Protein AF-A0A317GZQ0-F1 (afdb_monomer)

Secondary structure (DSSP, 8-state):
------------------HHHHHHHHHHHHHHHHHHHH-TTS-HHHHHHHTS--HHHHHHHHTTT---HHHHHHHHHHHHHT----TT--SS--HHHHHHHHH---SS---SSSPPPTTPPP---GGGT---STT------SS---TTHHHHH---HHHHHHHHHHHH-GGGTSTT-SS--TTTTTSS-HHHHHHHHHHHH-TTSGGG---S--

Solvent-accessible surface area (backbone atoms only — not comparable to full-atom values): 12209 Å² total; per-residue (Å²): 137,87,82,85,80,82,78,82,81,80,82,78,79,76,78,78,70,65,68,70,63,56,51,56,52,50,50,52,54,50,51,55,51,51,55,52,67,76,42,82,89,60,51,72,66,62,42,56,75,70,67,60,65,52,74,62,56,48,47,26,59,76,36,73,48,60,55,57,68,74,57,29,54,46,39,20,51,57,37,49,74,61,66,69,75,30,94,83,71,53,47,64,47,48,30,75,58,9,48,53,32,29,65,30,76,49,52,78,71,87,42,92,90,67,63,64,61,90,83,40,64,58,34,67,32,43,30,71,26,19,36,40,36,83,85,60,82,80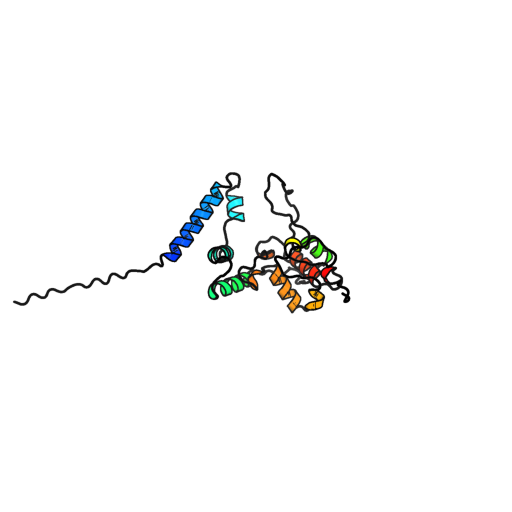,50,29,74,84,43,68,77,42,54,28,40,14,75,76,66,45,72,47,72,67,50,38,50,54,50,38,46,41,52,29,24,23,28,39,80,36,50,57,45,86,59,64,42,32,37,72,70,66,60,38,54,45,56,57,44,10,9,36,36,10,22,42,35,35,79,84,21,57,18,32,66,68,72,95,81,130

Foldseek 3Di:
DDDDDDDDDDPPPPPPPPPVVVVLVVVVVVVLVVVCVVCVPADPVNCCLPPPDDPLRSQCVSCVNPHDPVNLVVLLVVLLVLDDADPVNQLAAALVLLVVLCCDPDDDDDDPVDDDDVRRQQHQVNQADEAFFPPDPSHHPVDYHLQQVQVVPPDDPVLSVVQLSCQCQVSNPRRSDPRDNCNSSVRDDNNSSSNNSNLSNPCPHSSNPDDPDD

Radius of gyration: 24.65 Å; Cα contacts (8 Å, |Δi|>4): 299; chains: 1; bounding box: 53×72×83 Å

Nearest PDB structures (foldseek):
  3oa8-assembly1_B  TM=9.513E-01  e=1.000E-15  Ancylobacter novellus

Sequence (214 aa):
MALNILRAMGAALFLAVPMFAFGDELAAQQAARILRQSMPGVSAETWNARIKQDATQAACSRHRNQPPEKVAAKIVADAADEIRYPSSGVLIGNWKVGERLAKISTGGQVSKLSPEALGAPRGGNCYACHVLAADEVAAGTLGPNLTGYGKLRGTSPEVAKALYQKIYNAQASVPCSLMPRFGHNGWLTPEQIADIVAYLLDAESPVNQVTSDK

Mean predicted aligned error: 8.76 Å

Structure (mmCIF, N/CA/C/O backbone):
data_AF-A0A317GZQ0-F1
#
_entry.id   AF-A0A317GZQ0-F1
#
loop_
_atom_site.group_PDB
_atom_site.id
_atom_site.type_symbol
_atom_site.label_atom_id
_atom_site.label_alt_id
_atom_site.label_comp_id
_atom_site.label_asym_id
_atom_site.label_entity_id
_atom_site.label_seq_id
_atom_site.pdbx_PDB_ins_code
_atom_site.Cartn_x
_atom_site.Cartn_y
_atom_site.Cartn_z
_atom_site.occupancy
_atom_site.B_iso_or_equiv
_atom_site.auth_seq_id
_atom_site.auth_comp_id
_atom_site.auth_asym_id
_atom_site.auth_atom_id
_atom_site.pdbx_PDB_model_num
ATOM 1 N N . MET A 1 1 ? 20.926 -51.645 -66.459 1.00 39.59 1 MET A N 1
ATOM 2 C CA . MET A 1 1 ? 21.779 -51.168 -65.350 1.00 39.59 1 MET A CA 1
ATOM 3 C C . MET A 1 1 ? 21.038 -50.000 -64.705 1.00 39.59 1 MET A C 1
ATOM 5 O O . MET A 1 1 ? 21.041 -48.910 -65.256 1.00 39.59 1 MET A O 1
ATOM 9 N N . ALA A 1 2 ? 20.237 -50.275 -63.672 1.00 37.53 2 ALA A N 1
ATOM 10 C CA . ALA A 1 2 ? 19.350 -49.289 -63.050 1.00 37.53 2 ALA A CA 1
ATOM 11 C C . ALA A 1 2 ? 20.117 -48.526 -61.960 1.00 37.53 2 ALA A C 1
ATOM 13 O O . ALA A 1 2 ? 20.636 -49.137 -61.028 1.00 37.53 2 ALA A O 1
ATOM 14 N N . LEU A 1 3 ? 20.227 -47.207 -62.114 1.00 38.34 3 LEU A N 1
ATOM 15 C CA . LEU A 1 3 ? 20.943 -46.324 -61.200 1.00 38.34 3 LEU A CA 1
ATOM 16 C C . LEU A 1 3 ? 19.948 -45.760 -60.172 1.00 38.34 3 LEU A C 1
ATOM 18 O O . LEU A 1 3 ? 19.136 -44.894 -60.491 1.00 38.34 3 LEU A O 1
ATOM 22 N N . ASN A 1 4 ? 19.994 -46.282 -58.945 1.00 40.12 4 ASN A N 1
ATOM 23 C CA . ASN A 1 4 ? 19.221 -45.782 -57.808 1.00 40.12 4 ASN A CA 1
ATOM 24 C C . ASN A 1 4 ? 19.820 -44.461 -57.308 1.00 40.12 4 ASN A C 1
ATOM 26 O O . ASN A 1 4 ? 20.882 -44.455 -56.687 1.00 40.12 4 ASN A O 1
ATOM 30 N N . ILE A 1 5 ? 19.126 -43.346 -57.541 1.00 46.34 5 ILE A N 1
ATOM 31 C CA . ILE A 1 5 ? 19.448 -42.049 -56.935 1.00 46.34 5 ILE A CA 1
ATOM 32 C C . ILE A 1 5 ? 18.592 -41.899 -55.675 1.00 46.34 5 ILE A C 1
ATOM 34 O O . ILE A 1 5 ? 17.412 -41.554 -55.735 1.00 46.34 5 ILE A O 1
ATOM 38 N N . LEU A 1 6 ? 19.199 -42.178 -54.523 1.00 41.66 6 LEU A N 1
ATOM 39 C CA . LEU A 1 6 ? 18.612 -41.947 -53.209 1.00 41.66 6 LEU A CA 1
ATOM 40 C C . LEU A 1 6 ? 18.637 -40.434 -52.919 1.00 41.66 6 LEU A C 1
ATOM 42 O O . LEU A 1 6 ? 19.681 -39.866 -52.602 1.00 41.66 6 LEU A O 1
ATOM 46 N N . ARG A 1 7 ? 17.493 -39.756 -53.063 1.00 45.44 7 ARG A N 1
ATOM 47 C CA . ARG A 1 7 ? 17.323 -38.360 -52.631 1.00 45.44 7 ARG A CA 1
ATOM 48 C C . ARG A 1 7 ? 17.221 -38.315 -51.105 1.00 45.44 7 ARG A C 1
ATOM 50 O O . ARG A 1 7 ? 16.206 -38.708 -50.540 1.00 45.44 7 ARG A O 1
ATOM 57 N N . ALA A 1 8 ? 18.256 -37.801 -50.447 1.00 47.12 8 ALA A N 1
ATOM 58 C CA . ALA A 1 8 ? 18.194 -37.420 -49.042 1.00 47.12 8 ALA A CA 1
ATOM 59 C C . ALA A 1 8 ? 17.250 -36.213 -48.881 1.00 47.12 8 ALA A C 1
ATOM 61 O O . ALA A 1 8 ? 17.574 -35.098 -49.288 1.00 47.12 8 ALA A O 1
ATOM 62 N N . MET A 1 9 ? 16.065 -36.434 -48.309 1.00 46.28 9 MET A N 1
ATOM 63 C CA . MET A 1 9 ? 15.192 -35.357 -47.838 1.00 46.28 9 MET A CA 1
ATOM 64 C C . MET A 1 9 ? 15.717 -34.866 -46.487 1.00 46.28 9 MET A C 1
ATOM 66 O O . MET A 1 9 ? 15.418 -35.442 -45.445 1.00 46.28 9 MET A O 1
ATOM 70 N N . GLY A 1 10 ? 16.526 -33.807 -46.504 1.00 43.78 10 GLY A N 1
ATOM 71 C CA . GLY A 1 10 ? 16.861 -33.057 -45.298 1.00 43.78 10 GLY A CA 1
ATOM 72 C C . GLY A 1 10 ? 15.639 -32.269 -44.832 1.00 43.78 10 GLY A C 1
ATOM 73 O O . GLY A 1 10 ? 15.293 -31.253 -45.432 1.00 43.78 10 GLY A O 1
ATOM 74 N N . ALA A 1 11 ? 14.970 -32.738 -43.780 1.00 49.88 11 ALA A N 1
ATOM 75 C CA . ALA A 1 11 ? 13.941 -31.970 -43.094 1.00 49.88 11 ALA A CA 1
ATOM 76 C C . ALA A 1 11 ? 14.612 -30.817 -42.330 1.00 49.88 11 AL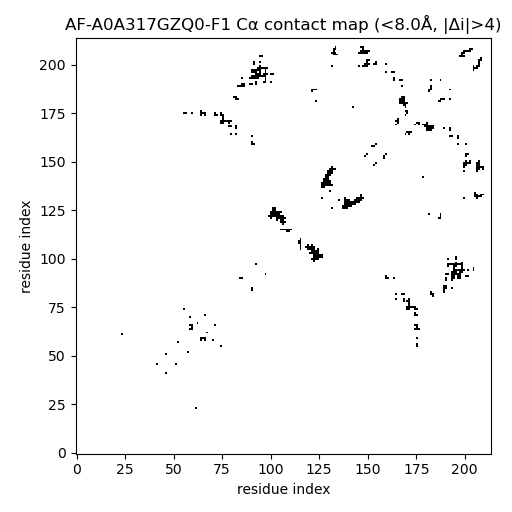A A C 1
ATOM 78 O O . ALA A 1 11 ? 15.150 -31.004 -41.240 1.00 49.88 11 ALA A O 1
ATOM 79 N N . ALA A 1 12 ? 14.612 -29.620 -42.919 1.00 52.38 12 ALA A N 1
ATOM 80 C CA . ALA A 1 12 ? 14.971 -28.398 -42.213 1.00 52.38 12 ALA A CA 1
ATOM 81 C C . ALA A 1 12 ? 13.860 -28.082 -41.201 1.00 52.38 12 ALA A C 1
ATOM 83 O O . ALA A 1 12 ? 12.809 -27.542 -41.548 1.00 52.38 12 ALA A O 1
ATOM 84 N N . LEU A 1 13 ? 14.085 -28.466 -39.945 1.00 47.03 13 LEU A N 1
ATOM 85 C CA . LEU A 1 13 ? 13.250 -28.089 -38.813 1.00 47.03 13 LEU A CA 1
ATOM 86 C C . LEU A 1 13 ? 13.453 -26.587 -38.559 1.00 47.03 13 LEU A C 1
ATOM 88 O O . LEU A 1 13 ? 14.333 -26.183 -37.801 1.00 47.03 13 LEU A O 1
ATOM 92 N N . PHE A 1 14 ? 12.675 -25.743 -39.238 1.00 50.97 14 PHE A N 1
ATOM 93 C CA . PHE A 1 14 ? 12.595 -24.324 -38.912 1.00 50.97 14 PHE A CA 1
ATOM 94 C C . PHE A 1 14 ? 11.953 -24.197 -37.529 1.00 50.97 14 PHE A C 1
ATOM 96 O O . PHE A 1 14 ? 10.732 -24.238 -37.384 1.00 50.97 14 PHE A O 1
ATOM 103 N N . LEU A 1 15 ? 12.790 -24.063 -36.500 1.00 52.41 15 LEU A N 1
ATOM 104 C CA . LEU A 1 15 ? 12.381 -23.544 -35.202 1.00 52.41 15 LEU A CA 1
ATOM 105 C C . LEU A 1 15 ? 11.857 -22.126 -35.442 1.00 52.41 15 LEU A C 1
ATOM 107 O O . LEU A 1 15 ? 12.628 -21.170 -35.512 1.00 52.41 15 LEU A O 1
ATOM 111 N N . ALA A 1 16 ? 10.545 -22.000 -35.628 1.00 53.22 16 ALA A N 1
ATOM 112 C CA . ALA A 1 16 ? 9.854 -20.724 -35.640 1.00 53.22 16 ALA A CA 1
ATOM 113 C C . ALA A 1 16 ? 9.928 -20.146 -34.224 1.00 53.22 16 ALA A C 1
ATOM 115 O O . ALA A 1 16 ? 9.015 -20.301 -33.415 1.00 53.22 16 ALA A O 1
ATOM 116 N N . VAL A 1 17 ? 11.062 -19.531 -33.891 1.00 55.41 17 VAL A N 1
ATOM 117 C CA . VAL A 1 17 ? 11.160 -18.737 -32.674 1.00 55.41 17 VAL A CA 1
ATOM 118 C C . VAL A 1 17 ? 10.226 -17.542 -32.881 1.00 55.41 17 VAL A C 1
ATOM 120 O O . VAL A 1 17 ? 10.352 -16.854 -33.899 1.00 55.41 17 VAL A O 1
ATOM 123 N N . PRO A 1 18 ? 9.247 -17.305 -31.994 1.00 50.47 18 PRO A N 1
ATOM 124 C CA . PRO A 1 18 ? 8.246 -16.282 -32.234 1.00 50.47 18 PRO A CA 1
ATOM 125 C C . PRO A 1 18 ? 8.928 -14.912 -32.253 1.00 50.47 18 PRO A C 1
ATOM 127 O O . PRO A 1 18 ? 9.386 -14.426 -31.221 1.00 50.47 18 PRO A O 1
ATOM 130 N N . MET A 1 19 ? 8.979 -14.282 -33.432 1.00 55.19 19 MET A N 1
ATOM 131 C CA . MET A 1 19 ? 9.579 -12.956 -33.651 1.00 55.19 19 MET A CA 1
ATOM 132 C C . MET A 1 19 ? 9.056 -11.888 -32.675 1.00 55.19 19 MET A C 1
ATOM 134 O O . MET A 1 19 ? 9.785 -10.964 -32.322 1.00 55.19 19 MET A O 1
ATOM 138 N N . PHE A 1 20 ? 7.821 -12.040 -32.191 1.00 53.56 20 PHE A N 1
ATOM 139 C CA . PHE A 1 20 ? 7.196 -11.129 -31.232 1.00 53.56 20 PHE A CA 1
ATOM 140 C C . PHE A 1 20 ? 7.917 -11.070 -29.876 1.00 53.56 20 PHE A C 1
ATOM 142 O O . PHE A 1 20 ? 8.003 -9.998 -29.286 1.00 53.56 20 PHE A O 1
ATOM 149 N N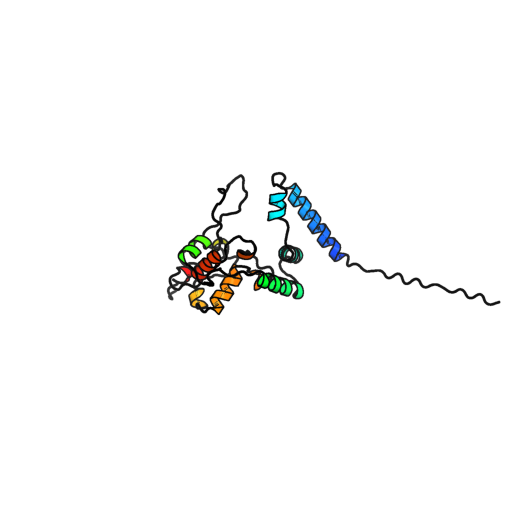 . ALA A 1 21 ? 8.495 -12.178 -29.396 1.00 54.38 21 ALA A N 1
ATOM 150 C CA . ALA A 1 21 ? 9.170 -12.200 -28.095 1.00 54.38 21 ALA A CA 1
ATOM 151 C C . ALA A 1 21 ? 10.490 -11.404 -28.101 1.00 54.38 21 ALA A C 1
ATOM 153 O O . ALA A 1 21 ? 10.835 -10.776 -27.102 1.00 54.38 21 ALA A O 1
ATOM 154 N N . PHE A 1 22 ? 11.194 -11.380 -29.239 1.00 57.41 22 PHE A N 1
ATOM 155 C CA . PHE A 1 22 ? 12.444 -10.630 -29.400 1.00 57.41 22 PHE A CA 1
ATOM 156 C C . PHE A 1 22 ? 12.231 -9.115 -29.505 1.00 57.41 22 PHE A C 1
ATOM 158 O O . PHE A 1 22 ? 13.077 -8.349 -29.044 1.00 57.41 22 PHE A O 1
ATOM 165 N N . GLY A 1 23 ? 11.112 -8.675 -30.093 1.00 62.59 23 GLY A N 1
ATOM 166 C CA . GLY A 1 23 ? 10.790 -7.252 -30.236 1.00 62.59 23 GLY A CA 1
ATOM 167 C C . GLY A 1 23 ? 10.567 -6.559 -28.891 1.00 62.59 23 GLY A C 1
ATOM 168 O O . GLY A 1 23 ? 11.149 -5.504 -28.637 1.00 62.59 23 GLY A O 1
ATOM 169 N N . ASP A 1 24 ? 9.794 -7.187 -28.002 1.00 68.50 24 ASP A N 1
ATOM 170 C CA . ASP A 1 24 ? 9.503 -6.650 -26.667 1.00 68.50 24 ASP A CA 1
ATOM 171 C C . ASP A 1 24 ? 10.750 -6.589 -25.778 1.00 68.50 24 ASP A C 1
ATOM 173 O O . ASP A 1 24 ? 10.952 -5.625 -25.035 1.00 68.50 24 ASP A O 1
ATOM 177 N N . GLU A 1 25 ? 11.616 -7.601 -25.857 1.00 69.94 25 GLU A N 1
ATOM 178 C CA . GLU A 1 25 ? 12.845 -7.636 -25.067 1.00 69.94 25 GLU A CA 1
ATOM 179 C C . GLU A 1 25 ? 13.862 -6.593 -25.546 1.00 69.94 25 GLU A C 1
ATOM 181 O O . GLU A 1 25 ? 14.455 -5.886 -24.727 1.00 69.94 25 GLU A O 1
ATOM 186 N N . LEU A 1 26 ? 14.005 -6.415 -26.862 1.00 75.00 26 LEU A N 1
ATOM 187 C CA . LEU A 1 26 ? 14.844 -5.362 -27.429 1.00 75.00 26 LEU A CA 1
ATOM 188 C C . LEU A 1 26 ? 14.336 -3.965 -27.044 1.00 75.00 26 LEU A C 1
ATOM 190 O O . LEU A 1 26 ? 15.135 -3.116 -26.639 1.00 75.00 26 LEU A O 1
ATOM 194 N N . ALA A 1 27 ? 13.021 -3.736 -27.110 1.00 77.81 27 ALA A N 1
ATOM 195 C CA . ALA A 1 27 ? 12.409 -2.473 -26.705 1.00 77.81 27 ALA A CA 1
ATOM 196 C C . ALA A 1 27 ? 12.635 -2.181 -25.211 1.00 77.81 27 ALA A C 1
ATOM 198 O O . ALA A 1 27 ? 13.017 -1.067 -24.850 1.00 77.81 27 ALA A O 1
ATOM 199 N N . ALA A 1 28 ? 12.486 -3.184 -24.339 1.00 74.81 28 ALA A N 1
ATOM 200 C CA . ALA A 1 28 ? 12.763 -3.047 -22.909 1.00 74.81 28 ALA A CA 1
ATOM 201 C C . ALA A 1 28 ? 14.244 -2.729 -22.628 1.00 74.81 28 ALA A C 1
ATOM 203 O O . ALA A 1 28 ? 14.554 -1.847 -21.823 1.00 74.81 28 ALA A O 1
ATOM 204 N N . GLN A 1 29 ? 15.177 -3.388 -23.324 1.00 78.44 29 GLN A N 1
ATOM 205 C CA . GLN A 1 29 ? 16.613 -3.116 -23.197 1.00 78.44 29 GLN A CA 1
ATOM 206 C C . GLN A 1 29 ? 16.989 -1.713 -23.697 1.00 78.44 29 GLN A C 1
ATOM 208 O O . GLN A 1 29 ? 17.803 -1.029 -23.069 1.00 78.44 29 GLN A O 1
ATOM 213 N N . GLN A 1 30 ? 16.394 -1.260 -24.804 1.00 85.56 30 GLN A N 1
ATOM 214 C CA . GLN A 1 30 ? 16.572 0.099 -25.318 1.00 85.56 30 GLN A CA 1
ATOM 215 C C . GLN A 1 30 ? 16.012 1.141 -24.344 1.00 85.56 30 GLN A C 1
ATOM 217 O O . GLN A 1 30 ? 16.720 2.093 -24.015 1.00 85.56 30 GLN A O 1
ATOM 222 N N . ALA A 1 31 ? 14.805 0.934 -23.811 1.00 83.06 31 ALA A N 1
ATOM 223 C CA . ALA A 1 31 ? 14.208 1.815 -22.809 1.00 83.06 31 ALA A CA 1
ATOM 224 C C . ALA A 1 31 ? 15.080 1.914 -21.546 1.00 83.06 31 ALA A C 1
ATOM 226 O O . ALA A 1 31 ? 15.377 3.015 -21.083 1.00 83.06 31 ALA A O 1
ATOM 227 N N . ALA A 1 32 ? 15.582 0.785 -21.033 1.00 79.75 32 ALA A N 1
ATOM 228 C CA . ALA A 1 32 ? 16.485 0.763 -19.881 1.00 79.75 32 ALA A CA 1
ATOM 229 C C . ALA A 1 32 ? 17.810 1.501 -20.148 1.00 79.75 32 ALA A C 1
ATOM 231 O O . ALA A 1 32 ? 18.362 2.140 -19.247 1.00 79.75 32 ALA A O 1
ATOM 232 N N . ARG A 1 33 ? 18.336 1.430 -21.378 1.00 83.38 33 ARG A N 1
ATOM 233 C CA . ARG A 1 33 ? 19.534 2.176 -21.793 1.00 83.38 33 ARG A CA 1
ATOM 234 C C . ARG A 1 33 ? 19.272 3.680 -21.837 1.00 83.38 33 ARG A C 1
ATOM 236 O O . ARG A 1 33 ? 20.072 4.430 -21.283 1.00 83.38 33 ARG A O 1
ATOM 243 N N . ILE A 1 34 ? 18.166 4.103 -22.448 1.00 87.38 34 ILE A N 1
ATOM 244 C CA . ILE A 1 34 ? 17.774 5.517 -22.533 1.00 87.38 34 ILE A CA 1
ATOM 245 C C . ILE A 1 34 ? 17.594 6.090 -21.125 1.00 87.38 34 ILE A C 1
ATOM 247 O O . ILE A 1 34 ? 18.210 7.098 -20.798 1.00 87.38 34 ILE A O 1
ATOM 251 N N . LEU A 1 35 ? 16.856 5.395 -20.254 1.00 83.56 35 LEU A N 1
ATOM 252 C CA . LEU A 1 35 ? 16.648 5.809 -18.864 1.00 83.56 35 LEU A CA 1
ATOM 253 C C . LEU A 1 35 ? 17.966 6.021 -18.101 1.00 83.56 35 LEU A C 1
ATOM 255 O O . LEU A 1 35 ? 18.118 7.031 -17.418 1.00 83.56 35 LEU A O 1
ATOM 259 N N . ARG A 1 36 ? 18.942 5.111 -18.260 1.00 80.00 36 ARG A N 1
ATOM 260 C CA . ARG A 1 36 ? 20.293 5.266 -17.681 1.00 80.00 36 ARG A CA 1
ATOM 261 C C . ARG A 1 36 ? 20.982 6.536 -18.163 1.00 80.00 36 ARG A C 1
ATOM 263 O O . ARG A 1 36 ? 21.543 7.275 -17.362 1.00 80.00 36 ARG A O 1
ATOM 270 N N . GLN A 1 37 ? 20.952 6.776 -19.470 1.00 85.06 37 GLN A N 1
ATOM 271 C CA . GLN A 1 37 ? 21.616 7.925 -20.086 1.00 85.06 37 GLN A CA 1
ATOM 272 C C . GLN A 1 37 ? 20.956 9.253 -19.697 1.00 85.06 37 GLN A C 1
ATOM 274 O O . GLN A 1 37 ? 21.648 10.259 -19.568 1.00 85.06 37 GLN A O 1
ATOM 279 N N . SER A 1 38 ? 19.643 9.259 -19.456 1.00 85.06 38 SER A N 1
ATOM 280 C CA . SER A 1 38 ? 18.898 10.447 -19.026 1.00 85.06 38 SER A CA 1
ATOM 281 C C . SER A 1 38 ? 19.135 10.840 -17.563 1.00 85.06 38 SER A C 1
ATOM 283 O O . SER A 1 38 ? 18.743 11.936 -17.167 1.00 85.06 38 SER A O 1
ATOM 285 N N . MET A 1 39 ? 19.773 9.988 -16.752 1.00 80.25 39 MET A N 1
ATOM 286 C CA . MET A 1 39 ? 20.017 10.235 -15.324 1.00 80.25 39 MET A CA 1
ATOM 287 C C . MET A 1 39 ? 21.509 10.114 -14.952 1.00 80.25 39 MET A C 1
ATOM 289 O O . MET A 1 39 ? 21.858 9.340 -14.059 1.00 80.25 39 MET A O 1
ATOM 293 N N . PRO A 1 40 ? 22.414 10.899 -15.572 1.00 76.00 40 PRO A N 1
ATOM 294 C CA . PRO A 1 40 ? 23.865 10.729 -15.422 1.00 76.00 40 PRO A CA 1
ATOM 295 C C . PRO A 1 40 ? 24.395 10.974 -13.996 1.00 76.00 40 PRO A C 1
ATOM 297 O O . PRO A 1 40 ? 25.526 10.612 -13.694 1.00 76.00 40 PRO A O 1
ATOM 300 N N . GLY A 1 41 ? 23.597 11.589 -13.115 1.00 77.94 41 GLY A N 1
ATOM 301 C CA . GLY A 1 41 ? 23.958 11.865 -11.719 1.00 77.94 41 GLY A CA 1
ATOM 302 C C . GLY A 1 41 ? 23.544 10.791 -10.705 1.00 77.94 41 GLY A C 1
ATOM 303 O O . GLY A 1 41 ? 23.731 11.004 -9.510 1.00 77.94 41 GLY A O 1
ATOM 304 N N . VAL A 1 42 ? 22.946 9.677 -11.139 1.00 76.12 42 VAL A N 1
ATOM 305 C CA . VAL A 1 42 ? 22.491 8.590 -10.254 1.00 76.12 42 VAL A CA 1
ATOM 306 C C . VAL A 1 42 ? 23.552 7.487 -10.197 1.00 76.12 42 VAL A C 1
ATOM 308 O O . VAL A 1 42 ? 24.013 7.014 -11.234 1.00 76.12 42 VAL A O 1
ATOM 311 N N . SER A 1 43 ? 23.942 7.053 -8.991 1.00 79.62 43 SER A N 1
ATOM 312 C CA . SER A 1 43 ? 24.936 5.980 -8.830 1.00 79.62 43 SER A CA 1
ATOM 313 C C . SER A 1 43 ? 24.422 4.640 -9.365 1.00 79.62 43 SER A C 1
ATOM 315 O O . SER A 1 43 ? 23.223 4.361 -9.318 1.00 79.62 43 SER A O 1
ATOM 317 N N . ALA A 1 44 ? 25.327 3.768 -9.824 1.00 77.94 44 ALA A N 1
ATOM 318 C CA . ALA A 1 44 ? 24.964 2.425 -10.286 1.00 77.94 44 ALA A CA 1
ATOM 319 C C . ALA A 1 44 ? 24.234 1.607 -9.203 1.00 77.94 44 ALA A C 1
ATOM 321 O O . ALA A 1 44 ? 23.317 0.851 -9.513 1.00 77.94 44 ALA A O 1
ATOM 322 N N . GLU A 1 45 ? 24.596 1.799 -7.932 1.00 81.00 45 GLU A N 1
ATOM 323 C CA . GLU A 1 45 ? 23.918 1.196 -6.782 1.00 81.00 45 GLU A CA 1
ATOM 324 C C . GLU A 1 45 ? 22.474 1.692 -6.645 1.00 81.00 45 GLU A C 1
ATOM 326 O O . GLU A 1 45 ? 21.545 0.885 -6.660 1.00 81.00 45 GLU A O 1
ATOM 331 N N . THR A 1 46 ? 22.266 3.014 -6.607 1.00 77.06 46 THR A N 1
ATOM 332 C CA . THR A 1 46 ? 20.921 3.616 -6.554 1.00 77.06 46 THR A CA 1
ATOM 333 C C . THR A 1 46 ? 20.080 3.166 -7.743 1.00 77.06 46 THR A C 1
ATOM 335 O O . THR A 1 46 ? 18.879 2.921 -7.620 1.00 77.06 46 THR A O 1
ATOM 338 N N . TRP A 1 47 ? 20.719 3.019 -8.901 1.00 76.81 47 TRP A N 1
ATOM 339 C CA . TRP A 1 47 ? 20.072 2.575 -10.117 1.00 76.81 47 TRP A CA 1
ATOM 340 C C . TRP A 1 47 ? 19.616 1.118 -10.052 1.00 76.81 47 TRP A C 1
ATOM 342 O O . TRP A 1 47 ? 18.456 0.814 -10.337 1.00 76.81 47 TRP A O 1
ATOM 352 N N . ASN A 1 48 ? 20.498 0.225 -9.611 1.00 77.94 48 ASN A N 1
ATOM 353 C CA . ASN A 1 48 ? 20.173 -1.183 -9.415 1.00 77.94 48 ASN A CA 1
ATOM 354 C C . ASN A 1 48 ? 19.106 -1.377 -8.331 1.00 77.94 48 ASN A C 1
ATOM 356 O O . ASN A 1 48 ? 18.280 -2.273 -8.468 1.00 77.94 48 ASN A O 1
ATOM 360 N N . ALA A 1 49 ? 19.091 -0.526 -7.303 1.00 79.88 49 ALA A N 1
ATOM 361 C CA . ALA A 1 49 ? 18.118 -0.592 -6.218 1.00 79.88 49 ALA A CA 1
ATOM 362 C C . ALA A 1 49 ? 16.709 -0.116 -6.613 1.00 79.88 49 ALA A C 1
ATOM 364 O O . ALA A 1 49 ? 15.738 -0.535 -5.991 1.00 79.88 49 ALA A O 1
ATOM 365 N N . ARG A 1 50 ? 16.576 0.776 -7.606 1.00 81.19 50 ARG A N 1
ATOM 366 C CA . ARG A 1 50 ? 15.291 1.435 -7.908 1.00 81.19 50 ARG A CA 1
ATOM 367 C C . ARG A 1 50 ? 14.688 1.072 -9.254 1.00 81.19 50 ARG A C 1
ATOM 369 O O . ARG A 1 50 ? 13.475 1.169 -9.398 1.00 81.19 50 ARG A O 1
ATOM 376 N N . ILE A 1 51 ? 15.507 0.733 -10.251 1.00 79.50 51 ILE A N 1
ATOM 377 C CA . ILE A 1 51 ? 15.028 0.632 -11.646 1.00 79.50 51 ILE A CA 1
ATOM 378 C C . ILE A 1 51 ? 15.173 -0.769 -12.219 1.00 79.50 51 ILE A C 1
ATOM 380 O O . ILE A 1 51 ? 14.535 -1.111 -13.215 1.00 79.50 51 ILE A O 1
ATOM 384 N N . LYS A 1 52 ? 15.939 -1.634 -11.553 1.00 82.44 52 LYS A N 1
ATOM 385 C CA . LYS A 1 52 ? 15.838 -3.061 -11.823 1.00 82.44 52 LYS A CA 1
ATOM 386 C C . LYS A 1 52 ? 14.424 -3.524 -11.467 1.00 82.44 52 LYS A C 1
ATOM 388 O O . LYS A 1 52 ? 14.063 -3.562 -10.297 1.00 82.44 52 LYS A O 1
ATOM 393 N N . GLN A 1 53 ? 13.654 -3.875 -12.490 1.00 88.62 53 GLN A N 1
ATOM 394 C CA . GLN A 1 53 ? 12.324 -4.431 -12.306 1.00 88.62 53 GLN A CA 1
ATOM 395 C C . GLN A 1 53 ? 12.422 -5.870 -11.801 1.00 88.62 53 GLN A C 1
ATOM 397 O O . GLN A 1 53 ? 13.245 -6.649 -12.294 1.00 88.62 53 GLN A O 1
ATOM 402 N N . ASP A 1 54 ? 11.571 -6.235 -10.848 1.00 93.12 54 ASP A N 1
ATOM 403 C CA . ASP A 1 54 ? 11.308 -7.645 -10.566 1.00 93.12 54 ASP A CA 1
ATOM 404 C C . ASP A 1 54 ? 10.430 -8.282 -11.662 1.00 93.12 54 ASP A C 1
ATOM 406 O O . ASP A 1 54 ? 9.977 -7.621 -12.604 1.00 93.12 54 ASP A O 1
ATOM 410 N N . ALA A 1 55 ? 10.203 -9.594 -11.557 1.00 94.00 55 ALA A N 1
ATOM 411 C CA . ALA A 1 55 ? 9.434 -10.342 -12.549 1.00 94.00 55 ALA A CA 1
ATOM 412 C C . ALA A 1 55 ? 7.992 -9.823 -12.697 1.00 94.00 55 ALA A C 1
ATOM 414 O O . ALA A 1 55 ? 7.483 -9.728 -13.816 1.00 94.00 55 ALA A O 1
ATOM 415 N N . THR A 1 56 ? 7.356 -9.440 -11.590 1.00 96.44 56 THR A N 1
ATOM 416 C CA . THR A 1 56 ? 5.989 -8.915 -11.561 1.00 96.44 56 THR A CA 1
ATOM 417 C C . THR A 1 56 ? 5.917 -7.537 -12.216 1.00 96.44 56 THR A C 1
ATOM 419 O O . THR A 1 56 ? 5.093 -7.314 -13.101 1.00 96.44 56 THR A O 1
ATOM 422 N N . GLN A 1 57 ? 6.824 -6.622 -11.875 1.00 95.62 57 GLN A N 1
ATOM 423 C CA . GLN A 1 57 ? 6.930 -5.296 -12.485 1.00 95.62 57 GLN A CA 1
ATOM 424 C C . GLN A 1 57 ? 7.204 -5.380 -13.991 1.00 95.62 57 GLN A C 1
ATOM 426 O O . GLN A 1 57 ? 6.576 -4.658 -14.772 1.00 95.62 57 GLN A O 1
ATOM 431 N N . ALA A 1 58 ? 8.102 -6.275 -14.412 1.00 93.25 58 ALA A N 1
ATOM 432 C CA . ALA A 1 58 ? 8.403 -6.502 -15.821 1.00 93.25 58 ALA A CA 1
ATOM 433 C C . ALA A 1 58 ? 7.184 -7.056 -16.578 1.00 93.25 58 ALA A C 1
ATOM 435 O O . ALA A 1 58 ? 6.873 -6.583 -17.673 1.00 93.25 58 ALA A O 1
ATOM 436 N N . ALA A 1 59 ? 6.459 -8.012 -15.988 1.00 95.00 59 ALA A N 1
ATOM 437 C CA . ALA A 1 59 ? 5.234 -8.562 -16.566 1.00 95.00 59 ALA A CA 1
ATOM 438 C C . ALA A 1 59 ? 4.134 -7.497 -16.688 1.00 95.00 59 ALA A C 1
ATOM 440 O O . ALA A 1 59 ? 3.556 -7.330 -17.763 1.00 95.00 59 ALA A O 1
ATOM 441 N N . CYS A 1 60 ? 3.891 -6.723 -15.629 1.00 96.56 60 CYS A N 1
ATOM 442 C CA . CYS A 1 60 ? 2.913 -5.640 -15.642 1.00 96.56 60 CYS A CA 1
ATOM 443 C C . CYS A 1 60 ? 3.275 -4.547 -16.656 1.00 96.56 60 CYS A C 1
ATOM 445 O O . CYS A 1 60 ? 2.397 -4.059 -17.362 1.00 96.56 60 CYS A O 1
ATOM 447 N N . SER A 1 61 ? 4.562 -4.227 -16.820 1.00 93.81 61 SER A N 1
ATOM 448 C CA . SER A 1 61 ? 5.022 -3.279 -17.845 1.00 93.81 61 SER A CA 1
ATOM 449 C C . SER A 1 61 ? 4.784 -3.811 -19.259 1.00 93.81 61 SER A C 1
ATOM 451 O O . SER A 1 61 ? 4.185 -3.123 -20.085 1.00 93.81 61 SER A O 1
ATOM 453 N N . ARG A 1 62 ? 5.191 -5.060 -19.526 1.00 92.44 62 ARG A N 1
ATOM 454 C CA . ARG A 1 62 ? 5.034 -5.718 -20.833 1.00 92.44 62 ARG A CA 1
ATOM 455 C C . ARG A 1 62 ? 3.572 -5.794 -21.260 1.00 92.44 62 ARG A C 1
ATOM 457 O O . ARG A 1 62 ? 3.243 -5.511 -22.405 1.00 92.44 62 ARG A O 1
ATOM 464 N N . HIS A 1 63 ? 2.695 -6.136 -20.324 1.00 94.62 63 HIS A N 1
ATOM 465 C CA . HIS A 1 63 ? 1.269 -6.291 -20.587 1.00 94.62 63 HIS A CA 1
ATOM 466 C C . HIS A 1 63 ? 0.452 -5.024 -20.328 1.00 94.62 63 HIS A C 1
ATOM 468 O O . HIS A 1 63 ? -0.772 -5.087 -20.359 1.00 94.62 63 HIS A O 1
ATOM 474 N N . ARG A 1 64 ? 1.092 -3.876 -20.057 1.00 95.44 64 ARG A N 1
ATOM 475 C CA . ARG A 1 64 ? 0.411 -2.603 -19.754 1.00 95.44 64 ARG A CA 1
ATOM 476 C C . ARG A 1 64 ? -0.677 -2.757 -18.680 1.00 95.44 64 ARG A C 1
ATOM 478 O O . ARG A 1 64 ? -1.791 -2.266 -18.829 1.00 95.44 64 ARG A O 1
ATOM 485 N N . ASN A 1 65 ? -0.345 -3.475 -17.610 1.00 97.44 65 ASN A N 1
ATOM 486 C CA . ASN A 1 65 ? -1.225 -3.853 -16.499 1.00 97.44 65 ASN A CA 1
ATOM 487 C C . ASN A 1 65 ? -2.441 -4.721 -16.880 1.00 97.44 65 ASN A C 1
ATOM 489 O O . ASN A 1 65 ? -3.346 -4.882 -16.068 1.00 97.44 65 ASN A O 1
ATOM 493 N N . GLN A 1 66 ? -2.454 -5.324 -18.071 1.00 97.38 66 GLN A N 1
ATOM 494 C CA . GLN A 1 66 ? -3.488 -6.258 -18.537 1.00 97.38 66 GLN A CA 1
ATOM 495 C C . GLN A 1 66 ? -2.876 -7.637 -18.858 1.00 97.38 66 GLN A C 1
ATOM 497 O O . GLN A 1 66 ? -2.854 -8.059 -20.018 1.00 97.38 66 GLN A O 1
ATOM 502 N N . PRO A 1 67 ? -2.295 -8.337 -17.861 1.00 97.00 67 PRO A N 1
ATOM 503 C CA . PRO A 1 67 ? -1.653 -9.627 -18.088 1.00 97.00 67 PRO A CA 1
ATOM 504 C C . PRO A 1 67 ? -2.670 -10.711 -18.495 1.00 97.00 67 PRO A C 1
ATOM 506 O O . PRO A 1 67 ? -3.785 -10.727 -17.972 1.00 97.00 67 PRO A O 1
ATOM 509 N N . PRO A 1 68 ? -2.286 -11.671 -19.361 1.00 97.94 68 PRO A N 1
ATOM 510 C CA . PRO A 1 68 ? -3.086 -12.867 -19.617 1.00 97.94 68 PRO A CA 1
ATOM 511 C C . PRO A 1 68 ? -3.363 -13.644 -18.327 1.00 97.94 68 PRO A C 1
ATOM 513 O O . PRO A 1 68 ? -2.533 -13.644 -17.419 1.00 97.94 68 PRO A O 1
ATOM 516 N N . GLU A 1 69 ? -4.471 -14.382 -18.275 1.00 98.00 69 GLU A N 1
ATOM 517 C CA . GLU A 1 69 ? -4.957 -15.070 -17.068 1.00 98.00 69 GLU A CA 1
ATOM 518 C C . GLU A 1 69 ? -3.881 -15.896 -16.347 1.00 98.00 69 GLU A C 1
ATOM 520 O O . GLU A 1 69 ? -3.689 -15.758 -15.143 1.00 98.00 69 GLU A O 1
ATOM 525 N N . LYS A 1 70 ? -3.098 -16.694 -17.083 1.00 97.81 70 LYS A N 1
ATOM 526 C CA . LYS A 1 70 ? -2.021 -17.504 -16.492 1.00 97.81 70 LYS A CA 1
ATOM 527 C C . LYS A 1 70 ? -0.930 -16.652 -15.829 1.00 97.81 70 LYS A C 1
ATOM 529 O O . LYS A 1 70 ? -0.395 -17.032 -14.791 1.00 97.81 70 LYS A O 1
ATOM 534 N N . VAL A 1 71 ? -0.589 -15.512 -16.431 1.00 98.19 71 VAL A N 1
ATOM 535 C CA . VAL A 1 71 ? 0.392 -14.564 -15.878 1.00 98.19 71 VAL A CA 1
ATOM 536 C C . VAL A 1 71 ? -0.207 -13.850 -14.668 1.00 98.19 71 VAL A C 1
ATOM 538 O O . VAL A 1 71 ? 0.455 -13.729 -13.644 1.00 98.19 71 VAL A O 1
ATOM 541 N N . ALA A 1 72 ? -1.474 -13.446 -14.755 1.00 98.50 72 ALA A N 1
ATOM 542 C CA . ALA A 1 72 ? -2.219 -12.826 -13.667 1.00 98.50 72 ALA A CA 1
ATOM 543 C C . ALA A 1 72 ? -2.298 -13.735 -12.428 1.00 98.50 72 ALA A C 1
ATOM 545 O O . ALA A 1 72 ? -1.973 -13.302 -11.324 1.00 98.50 72 ALA A O 1
ATOM 546 N N . ALA A 1 73 ? -2.652 -15.009 -12.617 1.00 98.44 73 ALA A N 1
ATOM 547 C CA . ALA A 1 73 ? -2.718 -16.006 -11.552 1.00 98.44 73 ALA A CA 1
ATOM 548 C C . ALA A 1 73 ? -1.352 -16.229 -10.892 1.00 98.44 73 ALA A C 1
ATOM 550 O O . ALA A 1 73 ? -1.264 -16.308 -9.668 1.00 98.44 73 ALA A O 1
ATOM 551 N N . LYS A 1 74 ? -0.275 -16.265 -11.690 1.00 98.25 74 LYS A N 1
ATOM 552 C CA . LYS A 1 74 ? 1.087 -16.350 -11.157 1.00 98.25 74 LYS A CA 1
ATOM 553 C C . LYS A 1 74 ? 1.451 -15.126 -10.313 1.00 98.25 74 LYS A C 1
ATOM 555 O O . LYS A 1 74 ? 1.964 -15.303 -9.218 1.00 98.25 74 LYS A O 1
ATOM 560 N N . ILE A 1 75 ? 1.163 -13.914 -10.794 1.00 98.62 75 ILE A N 1
ATOM 561 C CA . ILE A 1 75 ? 1.428 -12.673 -10.046 1.00 98.62 75 ILE A CA 1
ATOM 562 C C . ILE A 1 75 ? 0.731 -12.708 -8.685 1.00 98.62 75 ILE A C 1
ATOM 564 O O . ILE A 1 75 ? 1.351 -12.387 -7.678 1.00 98.62 75 ILE A O 1
ATOM 568 N N . VAL A 1 76 ? -0.540 -13.115 -8.655 1.00 98.62 76 VAL A N 1
ATOM 569 C CA . VAL A 1 76 ? -1.325 -13.209 -7.419 1.00 98.62 76 VAL A CA 1
ATOM 570 C C . VAL A 1 76 ? -0.724 -14.228 -6.449 1.00 98.62 76 VAL A C 1
ATOM 572 O O . VAL A 1 76 ? -0.567 -13.910 -5.273 1.00 98.62 76 VAL A O 1
ATOM 575 N N . ALA A 1 77 ? -0.364 -15.419 -6.935 1.00 98.44 77 ALA A N 1
ATOM 576 C CA . ALA A 1 77 ? 0.231 -16.470 -6.111 1.00 98.44 77 ALA A CA 1
ATOM 577 C C . ALA A 1 77 ? 1.590 -16.046 -5.534 1.00 98.44 77 ALA A C 1
ATOM 579 O O . ALA A 1 77 ? 1.769 -16.066 -4.318 1.00 98.44 77 ALA A O 1
ATOM 580 N N . ASP A 1 78 ? 2.504 -15.572 -6.387 1.00 98.12 78 ASP A N 1
ATOM 581 C CA . ASP A 1 78 ? 3.831 -15.116 -5.961 1.00 98.12 78 ASP A CA 1
ATOM 582 C C . ASP A 1 78 ? 3.709 -13.974 -4.932 1.00 98.12 78 ASP A C 1
ATOM 584 O O . ASP A 1 78 ? 4.360 -13.983 -3.889 1.00 98.12 78 ASP A O 1
ATOM 588 N N . ALA A 1 79 ? 2.819 -13.008 -5.185 1.00 98.44 79 ALA A N 1
ATOM 589 C CA . ALA A 1 79 ? 2.588 -11.879 -4.290 1.00 98.44 79 ALA A CA 1
ATOM 590 C C . ALA A 1 79 ? 2.018 -12.294 -2.924 1.00 98.44 79 ALA A C 1
ATOM 592 O O . ALA A 1 79 ? 2.287 -11.618 -1.927 1.00 98.44 79 ALA A O 1
ATOM 593 N N . ALA A 1 80 ? 1.221 -13.366 -2.871 1.00 98.25 80 ALA A N 1
ATOM 594 C CA . ALA A 1 80 ? 0.672 -13.909 -1.633 1.00 98.25 80 ALA A CA 1
ATOM 595 C C . ALA A 1 80 ? 1.744 -14.621 -0.789 1.00 98.25 80 ALA A C 1
ATOM 597 O O . ALA A 1 80 ? 1.768 -14.439 0.430 1.00 98.25 80 ALA A O 1
ATOM 598 N N . ASP A 1 81 ? 2.659 -15.358 -1.425 1.00 98.06 81 ASP A N 1
ATOM 599 C CA . ASP A 1 81 ? 3.754 -16.084 -0.757 1.00 98.06 81 ASP A CA 1
ATOM 600 C C . ASP A 1 81 ? 4.787 -15.148 -0.105 1.00 98.06 81 ASP A C 1
ATOM 602 O O . ASP A 1 81 ? 5.489 -15.510 0.843 1.00 98.06 81 ASP A O 1
ATOM 606 N N . GLU A 1 82 ? 4.874 -13.911 -0.589 1.00 96.94 82 GLU A N 1
ATOM 607 C CA . GLU A 1 82 ? 5.791 -12.890 -0.082 1.00 96.94 82 GLU A CA 1
ATOM 608 C C . GLU A 1 82 ? 5.284 -12.178 1.181 1.00 96.94 82 GLU A C 1
ATOM 610 O O . GLU A 1 82 ? 6.039 -11.428 1.807 1.00 96.94 82 GLU A O 1
ATOM 615 N N . ILE A 1 83 ? 4.021 -12.383 1.572 1.00 98.50 83 ILE A N 1
ATOM 616 C CA . ILE A 1 83 ? 3.411 -11.657 2.688 1.00 98.50 83 ILE A CA 1
ATOM 617 C C . ILE A 1 83 ? 4.032 -12.087 4.018 1.00 98.50 83 ILE A C 1
ATOM 619 O O . ILE A 1 83 ? 4.056 -13.263 4.381 1.00 98.50 83 ILE A O 1
ATOM 623 N N . ARG A 1 84 ? 4.493 -11.099 4.789 1.00 98.44 84 ARG A N 1
ATOM 624 C CA . ARG A 1 84 ? 4.975 -11.274 6.163 1.00 98.44 84 ARG A CA 1
ATOM 625 C C . ARG A 1 84 ? 4.031 -10.573 7.122 1.00 98.44 84 ARG A C 1
ATOM 627 O O . ARG A 1 84 ? 3.578 -9.471 6.840 1.00 98.44 84 ARG A O 1
ATOM 634 N N . TYR A 1 85 ? 3.756 -11.215 8.247 1.00 98.38 85 TYR A N 1
ATOM 635 C CA . TYR A 1 85 ? 2.866 -10.686 9.275 1.00 98.38 85 TYR A CA 1
ATOM 636 C C . TYR A 1 85 ? 3.652 -10.042 10.423 1.00 98.38 85 T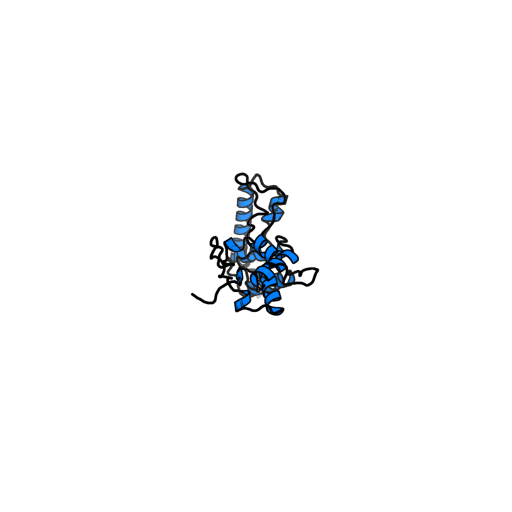YR A C 1
ATOM 638 O O . TYR A 1 85 ? 4.843 -10.332 10.572 1.00 98.38 85 TYR A O 1
ATOM 646 N N . PRO A 1 86 ? 3.007 -9.179 11.232 1.00 98.12 86 PRO A N 1
ATOM 647 C CA . PRO A 1 86 ? 3.631 -8.565 12.396 1.00 98.12 86 PRO A CA 1
ATOM 648 C C . PRO A 1 86 ? 4.142 -9.623 13.363 1.00 98.12 86 PRO A C 1
ATOM 650 O O . PRO A 1 86 ? 3.482 -10.640 13.589 1.00 98.12 86 PRO A O 1
ATOM 653 N N . SER A 1 87 ? 5.291 -9.355 13.975 1.00 96.94 87 SER A N 1
ATOM 654 C CA . SER A 1 87 ? 5.893 -10.259 14.965 1.00 96.94 87 SER A CA 1
ATOM 655 C C . SER A 1 87 ? 4.985 -10.487 16.182 1.00 96.94 87 SER A C 1
ATOM 657 O O . SER A 1 87 ? 4.998 -11.558 16.782 1.00 96.94 87 SER A O 1
ATOM 659 N N . SER 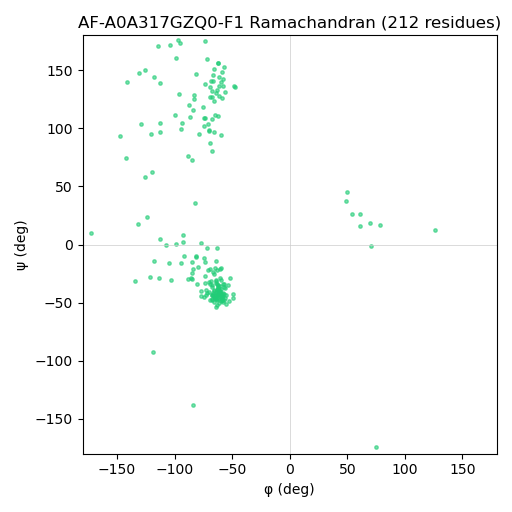A 1 88 ? 4.146 -9.498 16.497 1.00 95.62 88 SER A N 1
ATOM 660 C CA . SER A 1 88 ? 3.134 -9.546 17.554 1.00 95.62 88 SER A CA 1
ATOM 661 C C . SER A 1 88 ? 1.910 -10.408 17.220 1.00 95.62 88 SER A C 1
ATOM 663 O O . SER A 1 88 ? 1.111 -10.688 18.109 1.00 95.62 88 SER A O 1
ATOM 665 N N . GLY A 1 89 ? 1.701 -10.772 15.948 1.00 96.44 89 GLY A N 1
ATOM 666 C CA . GLY A 1 89 ? 0.466 -11.400 15.465 1.00 96.44 89 GLY A CA 1
ATOM 667 C C . GLY A 1 89 ? -0.758 -10.470 15.419 1.00 96.44 89 GLY A C 1
ATOM 668 O O . GLY A 1 89 ? -1.828 -10.891 14.983 1.00 96.44 89 GLY A O 1
ATOM 669 N N . VAL A 1 90 ? -0.621 -9.205 15.833 1.00 97.25 90 VAL A N 1
ATOM 670 C CA . VAL A 1 90 ? -1.716 -8.225 15.878 1.00 97.25 90 VAL A CA 1
ATOM 671 C C . VAL A 1 90 ? -1.890 -7.571 14.509 1.00 97.25 90 VAL A C 1
ATOM 673 O O . VAL A 1 90 ? -1.004 -6.859 14.049 1.00 97.25 90 VAL A O 1
ATOM 676 N N . LEU A 1 91 ? -3.041 -7.788 13.863 1.00 98.00 91 LEU A N 1
ATOM 677 C CA . LEU A 1 91 ? -3.348 -7.214 12.540 1.00 98.00 91 LEU A CA 1
ATOM 678 C C . LEU A 1 91 ? -4.131 -5.899 12.595 1.00 98.00 91 LEU A C 1
ATOM 680 O O . LEU A 1 91 ? -4.175 -5.192 11.595 1.00 98.00 91 LEU A O 1
ATOM 684 N N . ILE A 1 92 ? -4.729 -5.573 13.741 1.00 98.44 92 ILE A N 1
ATOM 685 C CA . ILE A 1 92 ? -5.406 -4.299 14.002 1.00 98.44 92 ILE A CA 1
ATOM 686 C C . ILE A 1 92 ? -4.577 -3.578 15.068 1.00 98.44 92 ILE A C 1
ATOM 688 O O . ILE A 1 92 ? -4.669 -3.904 16.248 1.00 98.44 92 ILE A O 1
ATOM 692 N N . GLY A 1 93 ? -3.697 -2.679 14.625 1.00 98.44 93 GLY A N 1
ATOM 693 C CA . GLY A 1 93 ? -2.801 -1.896 15.477 1.00 98.44 93 GLY A CA 1
ATOM 694 C C . GLY A 1 93 ? -3.447 -0.632 16.057 1.00 98.44 93 GLY A C 1
ATOM 695 O O . GLY A 1 93 ? -4.595 -0.636 16.493 1.00 98.44 93 GLY A O 1
ATOM 696 N N . ASN A 1 94 ? -2.701 0.472 16.067 1.00 98.62 94 ASN A N 1
ATOM 697 C CA . ASN A 1 94 ? -3.128 1.765 16.594 1.00 98.62 94 ASN A CA 1
ATOM 698 C C . ASN A 1 94 ? -3.592 2.708 15.473 1.00 98.62 94 ASN A C 1
ATOM 700 O O . ASN A 1 94 ? -2.783 3.235 14.703 1.00 98.62 94 ASN A O 1
ATOM 704 N N . TRP A 1 95 ? -4.893 3.005 15.435 1.00 98.62 95 TRP A N 1
ATOM 705 C CA . TRP A 1 95 ? -5.493 3.831 14.385 1.00 98.62 95 TRP A CA 1
ATOM 706 C C . TRP A 1 95 ? -4.911 5.250 14.298 1.00 98.62 95 TRP A C 1
ATOM 708 O O . TRP A 1 95 ? -4.816 5.797 13.201 1.00 98.62 95 TRP A O 1
ATOM 718 N N . LYS A 1 96 ? -4.458 5.842 15.414 1.00 98.69 96 LYS A N 1
ATOM 719 C CA . LYS A 1 96 ? -3.857 7.193 15.435 1.00 98.69 96 LYS A CA 1
ATOM 720 C C . LYS A 1 96 ? -2.500 7.215 14.736 1.00 98.69 96 LYS A C 1
ATOM 722 O O . LYS A 1 96 ? -2.119 8.209 14.116 1.00 98.69 96 LYS A O 1
ATOM 727 N N . VAL A 1 97 ? -1.751 6.117 14.842 1.00 98.62 97 VAL A N 1
ATOM 728 C CA . VAL A 1 97 ? -0.495 5.939 14.103 1.00 98.62 97 VAL A CA 1
ATOM 729 C C . VAL A 1 97 ? -0.805 5.690 12.629 1.00 98.62 97 VAL A C 1
ATOM 731 O O . VAL A 1 97 ? -0.200 6.329 11.768 1.00 98.62 97 VAL A O 1
ATOM 734 N N . GLY A 1 98 ? -1.801 4.849 12.338 1.00 98.69 98 GLY A N 1
ATOM 735 C CA . GLY A 1 98 ? -2.260 4.571 10.978 1.00 98.69 98 GLY A CA 1
ATOM 736 C C . GLY A 1 98 ? -2.719 5.818 10.225 1.00 98.69 98 GLY A C 1
ATOM 737 O O . GLY A 1 98 ? -2.334 6.006 9.074 1.00 98.69 98 GLY A O 1
ATOM 738 N N . GLU A 1 99 ? -3.455 6.715 10.883 1.00 98.38 99 GLU A N 1
ATOM 739 C CA . GLU A 1 99 ? -3.862 8.003 10.314 1.00 98.38 99 GLU A CA 1
ATOM 740 C C . GLU A 1 99 ? -2.648 8.832 9.884 1.00 98.38 99 GLU A C 1
ATOM 742 O O . GLU A 1 99 ? -2.575 9.328 8.756 1.00 98.38 99 GLU A O 1
ATOM 747 N N . ARG A 1 100 ? -1.664 8.964 10.779 1.00 98.31 100 ARG A N 1
ATOM 748 C CA . ARG A 1 100 ? -0.437 9.710 10.497 1.00 98.31 100 ARG A CA 1
ATOM 749 C C . ARG A 1 100 ? 0.305 9.101 9.309 1.00 98.31 100 ARG A C 1
ATOM 751 O O . ARG A 1 100 ? 0.713 9.831 8.409 1.00 98.31 100 ARG A O 1
ATOM 758 N N . LEU A 1 101 ? 0.456 7.777 9.285 1.00 98.38 101 LEU A N 1
ATOM 759 C CA . LEU A 1 101 ? 1.107 7.063 8.186 1.00 98.38 101 LEU A CA 1
ATOM 760 C C . LEU A 1 101 ? 0.360 7.251 6.863 1.00 98.38 101 LEU A C 1
ATOM 762 O O . LEU A 1 101 ? 1.002 7.439 5.832 1.00 98.38 101 LEU A O 1
ATOM 766 N N . ALA A 1 102 ? -0.974 7.248 6.881 1.00 98.19 102 ALA A N 1
ATOM 767 C CA . ALA A 1 102 ? -1.796 7.464 5.696 1.00 98.19 102 ALA A CA 1
ATOM 768 C C . ALA A 1 102 ? -1.629 8.872 5.097 1.00 98.19 102 ALA A C 1
ATOM 770 O O . ALA A 1 102 ? -1.745 9.025 3.881 1.00 98.19 102 ALA A O 1
ATOM 771 N N . LYS A 1 103 ? -1.330 9.878 5.929 1.00 96.94 103 LYS A N 1
ATOM 772 C CA . LYS A 1 103 ? -1.127 11.281 5.522 1.00 96.94 103 LYS A CA 1
ATOM 773 C C . LYS A 1 103 ? 0.300 11.598 5.061 1.00 96.94 103 LYS A C 1
ATOM 775 O O . LYS A 1 103 ? 0.489 12.491 4.241 1.00 96.94 103 LYS A O 1
ATOM 780 N N . ILE A 1 104 ? 1.315 10.896 5.569 1.00 95.94 104 ILE A N 1
ATOM 781 C CA . ILE A 1 104 ? 2.713 11.150 5.187 1.00 95.94 104 ILE A CA 1
ATOM 782 C C . ILE A 1 104 ? 2.938 10.757 3.714 1.00 95.94 104 ILE A C 1
ATOM 784 O O . ILE A 1 104 ? 2.666 9.626 3.309 1.00 95.94 104 ILE A O 1
ATOM 788 N N . SER A 1 105 ? 3.474 11.691 2.925 1.00 91.75 105 SER A N 1
ATOM 789 C CA . SER A 1 105 ? 3.757 11.535 1.488 1.00 91.75 105 SER A CA 1
ATOM 790 C C . SER A 1 105 ? 5.250 11.400 1.154 1.00 91.75 105 SER A C 1
ATOM 792 O O . SER A 1 105 ? 5.619 11.269 -0.013 1.00 91.75 105 SER A O 1
ATOM 794 N N . THR A 1 106 ? 6.113 11.438 2.169 1.00 90.88 106 THR A N 1
ATOM 795 C CA . THR A 1 106 ? 7.577 11.476 2.042 1.00 90.88 106 THR A CA 1
ATOM 796 C C . THR A 1 106 ? 8.229 10.099 2.190 1.00 90.88 106 THR A C 1
ATOM 798 O O . THR A 1 106 ? 7.560 9.116 2.528 1.00 90.88 106 THR A O 1
ATOM 801 N N . GLY A 1 107 ? 9.553 10.031 2.005 1.00 88.19 107 GLY A N 1
ATOM 802 C CA . GLY A 1 107 ? 10.397 8.953 2.544 1.00 88.19 107 GLY A CA 1
ATOM 803 C C . GLY A 1 107 ? 11.270 8.213 1.527 1.00 88.19 107 GLY A C 1
ATOM 804 O O . GLY A 1 107 ? 11.837 7.153 1.828 1.00 88.19 107 GLY A O 1
ATOM 805 N N . GLY A 1 108 ? 11.398 8.746 0.315 1.00 84.75 108 GLY A N 1
ATOM 806 C CA . GLY A 1 108 ? 12.248 8.153 -0.715 1.00 84.75 108 GLY A CA 1
ATOM 807 C C . GLY A 1 108 ? 12.405 8.980 -1.981 1.00 84.75 108 GLY A C 1
ATOM 808 O O . GLY A 1 108 ? 12.977 8.464 -2.948 1.00 84.75 108 GLY A O 1
ATOM 809 N N . GLN A 1 109 ? 11.945 10.229 -1.996 1.00 84.75 109 GLN A N 1
ATOM 810 C CA . GLN A 1 109 ? 12.134 11.136 -3.115 1.00 84.75 109 GLN A CA 1
ATOM 811 C C . GLN A 1 109 ? 13.616 11.521 -3.222 1.00 84.75 109 GLN A C 1
ATOM 813 O O . GLN A 1 109 ? 14.276 11.847 -2.239 1.00 84.75 109 GLN A O 1
ATOM 818 N N . VAL A 1 110 ? 14.149 11.508 -4.445 1.00 78.06 110 VAL A N 1
ATOM 819 C CA . VAL A 1 110 ? 15.477 12.054 -4.753 1.00 78.06 110 VAL A CA 1
ATOM 820 C C . VAL A 1 110 ? 15.255 13.273 -5.633 1.00 78.06 110 VAL A C 1
ATOM 822 O O . VAL A 1 110 ? 14.911 13.139 -6.805 1.00 78.06 110 VAL A O 1
ATOM 825 N N . SER A 1 111 ? 15.399 14.467 -5.063 1.00 72.88 111 SER A N 1
ATOM 826 C CA . SER A 1 111 ? 15.147 15.725 -5.766 1.00 72.88 111 SER A CA 1
ATOM 827 C C . SER A 1 111 ? 16.169 16.780 -5.372 1.00 72.88 111 SER A C 1
ATOM 829 O O . SER A 1 111 ? 16.534 16.903 -4.207 1.00 72.88 111 SER A O 1
ATOM 831 N N . LYS A 1 112 ? 16.614 17.561 -6.361 1.00 76.00 112 LYS A N 1
ATOM 832 C CA . LYS A 1 112 ? 17.425 18.765 -6.128 1.00 76.00 112 LYS A CA 1
ATOM 833 C C . LYS A 1 112 ? 16.567 19.997 -5.819 1.00 76.00 112 LYS A C 1
ATOM 835 O O . LYS A 1 112 ? 17.064 20.927 -5.204 1.00 76.00 112 LYS A O 1
ATOM 840 N N . LEU A 1 113 ? 15.306 20.008 -6.262 1.00 78.00 113 LEU A N 1
ATOM 841 C CA . LEU A 1 113 ? 14.389 21.148 -6.119 1.00 78.00 113 LEU A CA 1
ATOM 842 C C . LEU A 1 113 ? 13.604 21.109 -4.803 1.00 78.00 113 LEU A C 1
ATOM 844 O O . LEU A 1 113 ? 13.235 22.146 -4.270 1.00 78.00 113 LEU A O 1
ATOM 848 N N . SER A 1 114 ? 13.353 19.908 -4.288 1.00 77.12 114 SER A N 1
ATOM 849 C CA . SER A 1 114 ? 12.696 19.683 -3.001 1.00 77.12 114 SER A CA 1
ATOM 850 C C . SER A 1 114 ? 13.368 18.482 -2.330 1.00 77.12 114 SER A C 1
ATOM 852 O O . SER A 1 114 ? 12.863 17.362 -2.421 1.00 77.12 114 SER A O 1
ATOM 854 N N . PRO A 1 115 ? 14.587 18.668 -1.793 1.00 79.50 115 PRO A N 1
ATOM 855 C CA . PRO A 1 115 ? 15.322 17.584 -1.162 1.00 79.50 115 PRO A CA 1
ATOM 856 C C . PRO A 1 115 ? 14.611 17.146 0.118 1.00 79.50 115 PRO A C 1
ATOM 858 O O . PRO A 1 115 ? 14.263 17.970 0.963 1.00 79.50 115 PRO A O 1
ATOM 861 N N . GLU A 1 116 ? 14.429 15.839 0.279 1.00 83.38 116 GLU A N 1
ATOM 862 C CA . GLU A 1 116 ? 13.992 15.275 1.552 1.00 83.38 116 GLU A CA 1
ATOM 863 C C . GLU A 1 116 ? 15.175 15.135 2.508 1.00 83.38 116 GLU A C 1
ATOM 865 O O . GLU A 1 116 ? 16.302 14.842 2.095 1.00 83.38 116 GLU A O 1
ATOM 870 N N . ALA A 1 117 ? 14.912 15.313 3.803 1.00 82.81 117 ALA A N 1
ATOM 871 C CA . ALA A 1 117 ? 15.894 14.994 4.827 1.00 82.81 117 ALA A CA 1
ATOM 872 C C . ALA A 1 117 ? 16.236 13.496 4.785 1.00 82.81 117 ALA A C 1
ATOM 874 O O . ALA A 1 117 ? 15.370 12.645 4.561 1.00 82.81 117 ALA A O 1
ATOM 875 N N . LEU A 1 118 ? 17.501 13.159 5.044 1.00 78.56 118 LEU A N 1
ATOM 876 C CA . LEU A 1 118 ? 17.902 11.766 5.223 1.00 78.56 118 LEU A CA 1
ATOM 877 C C . LEU A 1 118 ? 17.104 11.152 6.379 1.00 78.56 118 LEU A C 1
ATOM 879 O O . LEU A 1 118 ? 17.075 11.699 7.478 1.00 78.56 118 LEU A O 1
ATOM 883 N N . GLY A 1 119 ? 16.447 10.022 6.115 1.00 80.75 119 GLY A N 1
ATOM 884 C CA . GLY A 1 119 ? 15.578 9.369 7.095 1.00 80.75 119 GLY A CA 1
ATOM 885 C C . GLY A 1 119 ? 14.201 10.017 7.254 1.00 80.75 119 GLY A C 1
ATOM 886 O O . GLY A 1 119 ? 13.529 9.734 8.244 1.00 80.75 119 GLY A O 1
ATOM 887 N N . ALA A 1 120 ? 13.765 10.859 6.305 1.00 86.56 120 ALA A N 1
ATOM 888 C CA . ALA A 1 120 ? 12.387 11.337 6.258 1.00 86.56 120 ALA A CA 1
ATOM 889 C C . ALA A 1 120 ? 11.406 10.159 6.428 1.00 86.56 120 ALA A C 1
ATOM 891 O O . ALA A 1 120 ? 11.616 9.091 5.835 1.00 86.56 120 ALA A O 1
ATOM 892 N N . PRO A 1 121 ? 10.356 10.321 7.251 1.00 90.31 121 PRO A N 1
ATOM 893 C CA . PRO A 1 121 ? 9.446 9.231 7.548 1.00 90.31 121 PRO A CA 1
ATOM 894 C C . PRO A 1 121 ? 8.768 8.755 6.265 1.00 90.31 121 PRO A C 1
ATOM 896 O O . PRO A 1 121 ? 8.320 9.561 5.447 1.00 90.31 121 PRO A O 1
ATOM 899 N N . ARG A 1 122 ? 8.686 7.433 6.114 1.00 94.81 122 ARG A N 1
ATOM 900 C CA . ARG A 1 122 ? 7.929 6.785 5.045 1.00 94.81 122 ARG A CA 1
ATOM 901 C C . ARG A 1 122 ? 6.470 6.682 5.445 1.00 94.81 122 ARG A C 1
ATOM 903 O O . ARG A 1 122 ? 6.154 6.131 6.498 1.00 94.81 122 ARG A O 1
ATOM 910 N N . GLY A 1 123 ? 5.599 7.208 4.596 1.00 96.06 123 GLY A N 1
ATOM 911 C CA . GLY A 1 123 ? 4.155 7.079 4.739 1.00 96.06 123 GLY A CA 1
ATOM 912 C C . GLY A 1 123 ? 3.522 6.274 3.615 1.00 96.06 123 GLY A C 1
ATOM 913 O O . GLY A 1 123 ? 4.164 5.944 2.618 1.00 96.06 123 GLY A O 1
ATOM 914 N N . GLY A 1 124 ? 2.244 5.955 3.789 1.00 97.38 124 GLY A N 1
ATOM 915 C CA . GLY A 1 124 ? 1.432 5.287 2.777 1.00 97.38 124 GLY A CA 1
ATOM 916 C C . GLY A 1 124 ? 0.922 6.232 1.689 1.00 97.38 124 GLY A C 1
ATOM 917 O O . GLY A 1 124 ? 0.556 5.760 0.616 1.00 97.38 124 GLY A O 1
ATOM 918 N N . ASN A 1 125 ? 0.902 7.548 1.944 1.00 97.81 125 ASN A N 1
ATOM 919 C CA . ASN A 1 125 ? 0.334 8.557 1.046 1.00 97.81 125 ASN A CA 1
ATOM 920 C C . ASN A 1 125 ? -1.079 8.182 0.546 1.00 97.81 125 ASN A C 1
ATOM 922 O O . ASN A 1 125 ? -1.425 8.378 -0.619 1.00 97.81 125 ASN A O 1
ATOM 926 N N . CYS A 1 126 ? -1.886 7.571 1.417 1.00 98.56 126 CYS A N 1
ATOM 927 C CA . CYS A 1 126 ? -3.143 6.921 1.054 1.00 98.56 126 CYS A CA 1
ATOM 928 C C . CYS A 1 126 ? -4.150 7.924 0.479 1.00 98.56 126 CYS A C 1
ATOM 930 O O . CYS A 1 126 ? -4.853 7.614 -0.485 1.00 98.56 126 CYS A O 1
ATOM 932 N N . TYR A 1 127 ? -4.163 9.141 1.029 1.00 98.38 127 TYR A N 1
ATOM 933 C CA . TYR A 1 127 ? -5.019 10.233 0.573 1.00 98.38 127 TYR A CA 1
ATOM 934 C C . TYR A 1 127 ? -4.730 10.680 -0.863 1.00 98.38 127 TYR A C 1
ATOM 936 O O . TYR A 1 127 ? -5.626 11.185 -1.524 1.00 98.38 127 TYR A O 1
ATOM 944 N N . ALA A 1 128 ? -3.542 10.419 -1.419 1.00 98.00 128 ALA A N 1
ATOM 945 C CA . ALA A 1 128 ? -3.276 10.724 -2.827 1.00 98.00 128 ALA A CA 1
ATOM 946 C C . ALA A 1 128 ? -4.137 9.894 -3.798 1.00 98.00 128 ALA A C 1
ATOM 948 O O . ALA A 1 128 ? -4.293 10.271 -4.958 1.00 98.00 128 ALA A O 1
ATOM 949 N N . CYS A 1 129 ? -4.683 8.759 -3.346 1.00 98.50 129 CYS A N 1
ATOM 950 C CA . CYS A 1 129 ? -5.469 7.851 -4.183 1.00 98.50 129 CYS A CA 1
ATOM 951 C C . CYS A 1 129 ? -6.890 7.614 -3.672 1.00 98.50 129 CYS A C 1
ATOM 953 O O . CYS A 1 129 ? -7.754 7.296 -4.484 1.00 98.50 129 CYS A O 1
ATOM 955 N N . HIS A 1 130 ? -7.119 7.727 -2.366 1.00 98.69 130 HIS A N 1
ATOM 956 C CA . HIS A 1 130 ? -8.370 7.351 -1.723 1.00 98.69 130 HIS A CA 1
ATOM 957 C C . HIS A 1 130 ? -8.949 8.506 -0.913 1.00 98.69 130 HIS A C 1
ATOM 959 O O . HIS A 1 130 ? -8.215 9.279 -0.302 1.00 98.69 130 HIS A O 1
ATOM 965 N N . VAL A 1 131 ? -10.274 8.533 -0.818 1.00 97.94 131 VAL A N 1
ATOM 966 C CA . VAL A 1 131 ? -10.985 9.237 0.254 1.00 97.94 131 VAL A CA 1
ATOM 967 C C . VAL A 1 131 ? -11.030 8.307 1.470 1.00 97.94 131 VAL A C 1
ATOM 969 O O . VAL A 1 131 ? -11.393 7.139 1.316 1.00 97.94 131 VAL A O 1
ATOM 972 N N . LEU A 1 132 ? -10.617 8.786 2.650 1.00 97.69 132 LEU A N 1
ATOM 973 C CA . LEU A 1 132 ? -10.612 8.006 3.897 1.00 97.69 132 LEU A CA 1
ATOM 974 C C . LEU A 1 132 ? -11.523 8.654 4.952 1.00 97.69 132 LEU A C 1
ATOM 976 O O . LEU A 1 132 ? -12.715 8.357 4.973 1.00 97.69 132 LEU A O 1
ATOM 980 N N . ALA A 1 133 ? -11.007 9.523 5.824 1.00 96.56 133 ALA A N 1
ATOM 981 C CA . ALA A 1 133 ? -11.838 10.239 6.788 1.00 96.56 133 ALA A CA 1
ATOM 982 C C . ALA A 1 133 ? -12.755 11.246 6.083 1.00 96.56 133 ALA A C 1
ATOM 984 O O . ALA A 1 133 ? -12.348 11.893 5.120 1.00 96.56 133 ALA A O 1
ATOM 985 N N . ALA A 1 134 ? -13.999 11.355 6.553 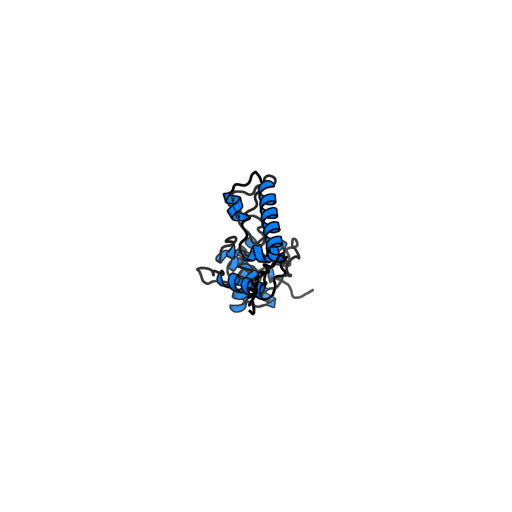1.00 89.56 134 ALA A N 1
ATOM 986 C CA . ALA A 1 134 ? -15.023 12.180 5.906 1.00 89.56 134 ALA A CA 1
ATOM 987 C C . ALA A 1 134 ? -14.750 13.693 6.010 1.00 89.56 134 ALA A C 1
ATOM 989 O O . ALA A 1 134 ? -15.298 14.470 5.232 1.00 89.56 134 ALA A O 1
ATOM 990 N N . ASP A 1 135 ? -13.930 14.105 6.974 1.00 90.75 135 ASP A N 1
ATOM 991 C CA . ASP A 1 135 ? -13.528 15.488 7.225 1.00 90.75 135 ASP A CA 1
ATOM 992 C C . ASP A 1 135 ? -12.234 15.896 6.498 1.00 90.75 135 ASP A C 1
ATOM 994 O O . ASP A 1 135 ? -11.914 17.084 6.446 1.00 90.75 135 ASP A O 1
ATOM 998 N N . GLU A 1 136 ? -11.508 14.951 5.894 1.00 93.88 136 GLU A N 1
ATOM 999 C CA . GLU A 1 136 ? -10.314 15.243 5.102 1.00 93.88 136 GLU A CA 1
ATOM 1000 C C . GLU A 1 136 ? -10.692 15.566 3.651 1.00 93.88 136 GLU A C 1
ATOM 1002 O O . GLU A 1 136 ? -11.104 14.704 2.873 1.00 93.88 136 GLU A O 1
ATOM 1007 N N . VAL A 1 137 ? -10.527 16.835 3.278 1.00 91.19 137 VAL A N 1
ATOM 1008 C CA . VAL A 1 137 ? -10.897 17.349 1.952 1.00 91.19 137 VAL A CA 1
ATOM 1009 C C . VAL A 1 137 ? -9.814 17.115 0.899 1.00 91.19 137 VAL A C 1
ATOM 1011 O O . VAL A 1 137 ? -10.105 17.130 -0.298 1.00 91.19 137 VAL A O 1
ATOM 1014 N N . ALA A 1 138 ? -8.562 16.905 1.314 1.00 94.25 138 ALA A N 1
ATOM 1015 C CA . ALA A 1 138 ? -7.438 16.696 0.409 1.00 94.25 138 ALA A CA 1
ATOM 1016 C C . ALA A 1 138 ? -7.285 15.207 0.059 1.00 94.25 138 ALA A C 1
ATOM 1018 O O . ALA A 1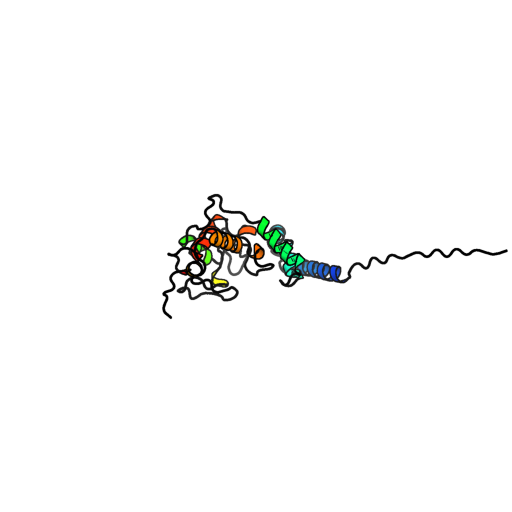 138 ? -6.391 14.526 0.558 1.00 94.25 138 ALA A O 1
ATOM 1019 N N . ALA A 1 139 ? -8.158 14.708 -0.821 1.00 96.25 139 ALA A N 1
ATOM 1020 C CA . ALA A 1 139 ? -8.191 13.304 -1.227 1.00 96.25 139 ALA A CA 1
ATOM 1021 C C . ALA A 1 139 ? -8.244 13.107 -2.753 1.00 96.25 139 ALA A C 1
ATOM 1023 O O . ALA A 1 139 ? -8.838 13.896 -3.489 1.00 96.25 139 ALA A O 1
ATOM 1024 N N . GLY A 1 140 ? -7.630 12.024 -3.227 1.00 96.56 140 GLY A N 1
ATOM 1025 C CA . GLY A 1 140 ? -7.653 11.577 -4.618 1.00 96.56 140 GLY A CA 1
ATOM 1026 C C . GLY A 1 140 ? -8.730 10.527 -4.903 1.00 96.56 140 GLY A C 1
ATOM 1027 O O . GLY A 1 140 ? -9.392 10.015 -4.002 1.00 96.56 140 GLY A O 1
ATOM 1028 N N . THR A 1 141 ? -8.880 10.187 -6.185 1.00 96.94 141 THR A N 1
ATOM 1029 C CA . THR A 1 141 ? -9.926 9.276 -6.696 1.00 96.94 141 THR A CA 1
ATOM 1030 C C . THR A 1 141 ? -9.387 8.185 -7.631 1.00 96.94 141 THR A C 1
ATOM 1032 O O . THR A 1 141 ? -10.144 7.572 -8.382 1.00 96.94 141 THR A O 1
ATOM 1035 N N . LEU A 1 142 ? -8.072 7.928 -7.609 1.00 97.75 142 LEU A N 1
ATOM 1036 C CA . LEU A 1 142 ? -7.469 6.826 -8.377 1.00 97.75 142 LEU A CA 1
ATOM 1037 C C . LEU A 1 142 ? -7.898 5.453 -7.842 1.00 97.75 142 LEU A C 1
ATOM 1039 O O . LEU A 1 142 ? -8.033 4.499 -8.607 1.00 97.75 142 LEU A O 1
ATOM 1043 N N . GLY A 1 143 ? -8.075 5.349 -6.527 1.00 97.50 143 GLY A N 1
ATOM 1044 C CA . GLY A 1 143 ? -8.625 4.187 -5.852 1.00 97.50 143 GLY A CA 1
ATOM 1045 C C . GLY A 1 143 ? -10.074 4.416 -5.407 1.00 97.50 143 GLY A C 1
ATOM 1046 O O . GLY A 1 143 ? -10.587 5.533 -5.475 1.00 97.50 143 GLY A O 1
ATOM 1047 N N . PRO A 1 144 ? -10.757 3.362 -4.931 1.00 97.12 144 PRO A N 1
ATOM 1048 C CA . PRO A 1 144 ? -12.107 3.480 -4.387 1.00 97.12 144 PRO A CA 1
ATOM 1049 C C . PRO A 1 144 ? -12.164 4.375 -3.144 1.00 97.12 144 PRO A C 1
ATOM 1051 O O . PRO A 1 144 ? -11.188 4.490 -2.403 1.00 97.12 144 PRO A O 1
ATOM 1054 N N . ASN A 1 145 ? -13.342 4.935 -2.875 1.00 97.31 145 ASN A N 1
ATOM 1055 C CA . ASN A 1 145 ? -13.644 5.572 -1.597 1.00 97.31 145 ASN A CA 1
ATOM 1056 C C . ASN A 1 145 ? -13.607 4.521 -0.464 1.00 97.31 145 ASN A C 1
ATOM 1058 O O . ASN A 1 145 ? -14.199 3.448 -0.597 1.00 97.31 145 ASN A O 1
ATOM 1062 N N . LEU A 1 146 ? -12.886 4.822 0.619 1.00 98.12 146 LEU A N 1
ATOM 1063 C CA . LEU A 1 146 ? -12.708 3.969 1.796 1.00 98.12 146 LEU A CA 1
ATOM 1064 C C . LEU A 1 146 ? -13.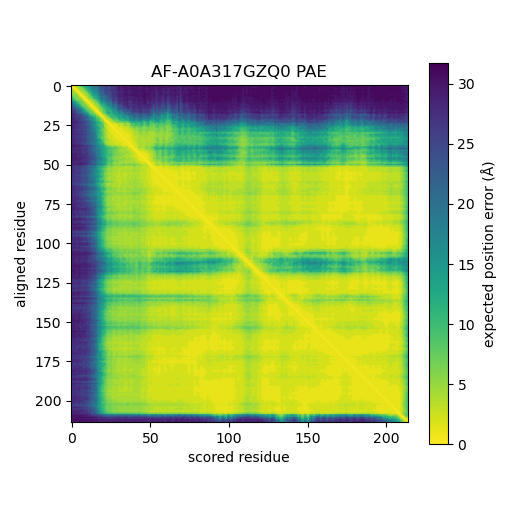370 4.545 3.060 1.00 98.12 146 LEU A C 1
ATOM 1066 O O . LEU A 1 146 ? -13.226 3.971 4.138 1.00 98.12 146 LEU A O 1
ATOM 1070 N N . THR A 1 147 ? -14.098 5.656 2.962 1.00 97.81 147 THR A N 1
ATOM 1071 C CA . THR A 1 147 ? -14.895 6.188 4.069 1.00 97.81 147 THR A CA 1
ATOM 1072 C C . THR A 1 147 ? -15.891 5.138 4.565 1.00 97.81 147 THR A C 1
ATOM 1074 O O . THR A 1 147 ? -16.598 4.501 3.785 1.00 97.81 147 THR A O 1
ATOM 1077 N N . GLY A 1 148 ? -15.937 4.938 5.881 1.00 97.25 148 GLY A N 1
ATOM 1078 C CA . GLY A 1 148 ? -16.796 3.952 6.530 1.00 97.25 148 GLY A CA 1
ATOM 1079 C C . GLY A 1 148 ? -16.399 2.495 6.276 1.00 97.25 148 GLY A C 1
ATOM 1080 O O . GLY A 1 148 ? -17.237 1.616 6.467 1.00 97.25 148 GLY A O 1
ATOM 1081 N N . TYR A 1 149 ? -15.165 2.206 5.836 1.00 97.94 149 TYR A N 1
ATOM 1082 C CA . TYR A 1 149 ? -14.747 0.844 5.483 1.00 97.94 149 TYR A CA 1
ATOM 1083 C C . TYR A 1 149 ? -15.019 -0.174 6.603 1.00 97.94 149 TYR A C 1
ATOM 1085 O O . TYR A 1 149 ? -15.629 -1.212 6.347 1.00 97.94 149 TYR A O 1
ATOM 1093 N N . GLY A 1 150 ? -14.631 0.135 7.844 1.00 97.06 150 GLY A N 1
ATOM 1094 C CA . GLY A 1 150 ? -14.886 -0.710 9.014 1.00 97.06 150 GLY A CA 1
ATOM 1095 C C . GLY A 1 150 ? -16.376 -0.875 9.314 1.00 97.06 150 GLY A C 1
ATOM 1096 O O . GLY A 1 150 ? -16.821 -1.986 9.590 1.00 97.06 150 GLY A O 1
ATOM 1097 N N . LYS A 1 151 ? -17.180 0.187 9.165 1.00 95.50 151 LYS A N 1
ATOM 1098 C CA . LYS A 1 151 ? -18.649 0.107 9.301 1.00 95.50 151 LYS A CA 1
ATOM 1099 C C . LYS A 1 151 ? -19.291 -0.812 8.258 1.00 95.50 151 LYS A C 1
ATOM 1101 O O . LYS A 1 151 ? -20.213 -1.550 8.585 1.00 95.50 151 LYS A O 1
ATOM 1106 N N . LEU A 1 152 ? -18.810 -0.775 7.015 1.00 95.44 152 LEU A N 1
ATOM 1107 C CA . LEU A 1 152 ? -19.370 -1.545 5.899 1.00 95.44 152 LEU A CA 1
ATOM 1108 C C . LEU A 1 152 ? -18.908 -3.005 5.880 1.00 95.44 152 LEU A C 1
ATOM 1110 O O . LEU A 1 152 ? -19.643 -3.880 5.427 1.00 95.44 152 LEU A O 1
ATOM 1114 N N . ARG A 1 153 ? -17.668 -3.269 6.299 1.00 96.12 153 ARG A N 1
ATOM 1115 C CA . ARG A 1 153 ? -17.040 -4.595 6.201 1.00 96.12 153 ARG A CA 1
ATOM 1116 C C . ARG A 1 153 ? -16.971 -5.335 7.533 1.00 96.12 153 ARG A C 1
ATOM 1118 O O . ARG A 1 153 ? -16.782 -6.546 7.519 1.00 96.12 153 ARG A O 1
ATOM 1125 N N . GLY A 1 154 ? -17.149 -4.644 8.656 1.00 95.62 154 GLY A N 1
ATOM 1126 C CA . GLY A 1 154 ? -16.915 -5.183 9.991 1.00 95.62 154 GLY A CA 1
ATOM 1127 C C . GLY A 1 154 ? -15.426 -5.302 10.323 1.00 95.62 154 GLY A C 1
ATOM 1128 O O . GLY A 1 154 ? -14.559 -4.878 9.561 1.00 95.62 154 GLY A O 1
ATOM 1129 N N . THR A 1 155 ? -15.129 -5.896 11.477 1.00 96.12 155 THR A N 1
ATOM 1130 C CA . THR A 1 155 ? -13.772 -5.977 12.049 1.00 96.12 155 THR A CA 1
ATOM 1131 C C . THR A 1 155 ? -13.332 -7.413 12.344 1.00 96.12 155 THR A C 1
ATOM 1133 O O . THR A 1 155 ? -12.469 -7.640 13.192 1.00 96.12 155 THR A O 1
ATOM 1136 N N . SER A 1 156 ? -13.919 -8.404 11.661 1.00 97.69 156 SER A N 1
ATOM 1137 C CA . SER A 1 156 ? -13.570 -9.809 11.892 1.00 97.69 156 SER A CA 1
ATOM 1138 C C . SER A 1 156 ? -12.096 -10.095 11.555 1.00 97.69 156 SER A C 1
ATOM 1140 O O . SER A 1 156 ? -11.501 -9.390 10.728 1.00 97.69 156 SER A O 1
ATOM 1142 N N . PRO A 1 157 ? -11.492 -11.147 12.139 1.00 97.56 157 PRO A N 1
ATOM 1143 C CA . PRO A 1 157 ? -10.122 -11.546 11.817 1.00 97.56 157 PRO A CA 1
ATOM 1144 C C . PRO A 1 157 ? -9.881 -11.768 10.318 1.00 97.56 157 PRO A C 1
ATOM 1146 O O . PRO A 1 157 ? -8.813 -11.439 9.804 1.00 97.56 157 PRO A O 1
ATOM 1149 N N . GLU A 1 158 ? -10.875 -12.279 9.592 1.00 98.00 158 GLU A N 1
ATOM 1150 C CA . GLU A 1 158 ? -10.812 -12.509 8.146 1.00 98.00 158 GLU A CA 1
ATOM 1151 C C . GLU A 1 158 ? -10.744 -11.187 7.379 1.00 98.00 158 GLU A C 1
ATOM 1153 O O . GLU A 1 158 ? -9.930 -11.047 6.466 1.00 98.00 158 GLU A O 1
ATOM 1158 N N . VAL A 1 159 ? -11.551 -10.197 7.778 1.00 98.38 159 VAL A N 1
ATOM 1159 C CA . VAL A 1 159 ? -11.546 -8.854 7.180 1.00 98.38 159 VAL A CA 1
ATOM 1160 C C . VAL A 1 159 ? -10.226 -8.146 7.465 1.00 98.38 159 VAL A C 1
ATOM 1162 O O . VAL A 1 159 ? -9.616 -7.603 6.543 1.00 98.38 159 VAL A O 1
ATOM 1165 N N . ALA A 1 160 ? -9.746 -8.204 8.709 1.00 98.50 160 ALA A N 1
ATOM 1166 C CA . ALA A 1 160 ? -8.454 -7.643 9.092 1.00 98.50 160 ALA A CA 1
ATOM 1167 C C . ALA A 1 160 ? -7.310 -8.278 8.295 1.00 98.50 160 ALA A C 1
ATOM 1169 O O . ALA A 1 160 ? -6.464 -7.567 7.755 1.00 98.50 160 ALA A O 1
ATOM 1170 N N . LYS A 1 161 ? -7.313 -9.607 8.145 1.00 98.50 161 LYS A N 1
ATOM 1171 C CA . LYS A 1 161 ? -6.307 -10.330 7.362 1.00 98.50 161 LYS A CA 1
ATOM 1172 C C . LYS A 1 161 ? -6.356 -9.964 5.883 1.00 98.50 161 LYS A C 1
ATOM 1174 O O . LYS A 1 161 ? -5.307 -9.674 5.313 1.00 98.50 161 LYS A O 1
ATOM 1179 N N . ALA A 1 162 ? -7.536 -9.937 5.269 1.00 98.38 162 ALA A N 1
ATOM 1180 C CA . ALA A 1 162 ? -7.683 -9.570 3.862 1.00 98.38 162 ALA A CA 1
ATOM 1181 C C . ALA A 1 162 ? -7.227 -8.124 3.602 1.00 98.38 162 ALA A C 1
ATOM 1183 O O . ALA A 1 162 ? -6.507 -7.862 2.636 1.00 98.38 162 ALA A O 1
ATOM 1184 N N . LEU A 1 163 ? -7.586 -7.188 4.488 1.00 98.62 163 LEU A N 1
ATOM 1185 C CA . LEU A 1 163 ? -7.166 -5.792 4.382 1.00 98.62 163 LEU A CA 1
ATOM 1186 C C . LEU A 1 163 ? -5.657 -5.632 4.586 1.00 98.62 163 LEU A C 1
ATOM 1188 O O . LEU A 1 163 ? -5.000 -4.945 3.805 1.00 98.62 163 LEU A O 1
ATOM 1192 N N . TYR A 1 164 ? -5.099 -6.316 5.584 1.00 98.88 164 TYR A N 1
ATOM 1193 C CA . TYR A 1 164 ? -3.661 -6.356 5.824 1.00 98.88 164 TYR A CA 1
ATOM 1194 C C . TYR A 1 164 ? -2.907 -6.830 4.581 1.00 98.88 164 TYR A C 1
ATOM 1196 O O . TYR A 1 164 ? -1.994 -6.155 4.112 1.00 98.88 164 TYR A O 1
ATOM 1204 N N . GLN A 1 165 ? -3.321 -7.962 4.005 1.00 98.75 165 GLN A N 1
ATOM 1205 C CA . GLN A 1 165 ? -2.711 -8.516 2.797 1.00 98.75 165 GLN A CA 1
ATOM 1206 C C . GLN A 1 165 ? -2.824 -7.547 1.615 1.00 98.75 165 GLN A C 1
ATOM 1208 O O . GLN A 1 165 ? -1.852 -7.369 0.879 1.00 98.75 165 GLN A O 1
ATOM 1213 N N . LYS A 1 166 ? -3.969 -6.862 1.469 1.00 98.56 166 LYS A N 1
ATOM 1214 C CA . LYS A 1 166 ? -4.169 -5.847 0.429 1.00 98.56 166 LYS A CA 1
ATOM 1215 C C . LYS A 1 166 ? -3.185 -4.683 0.555 1.00 98.56 166 LYS A C 1
ATOM 1217 O O . LYS A 1 166 ? -2.677 -4.228 -0.464 1.00 98.56 166 LYS A O 1
ATOM 1222 N N . ILE A 1 167 ? -2.907 -4.207 1.768 1.00 98.75 167 ILE A N 1
ATOM 1223 C CA . ILE A 1 167 ? -1.959 -3.106 1.994 1.00 98.75 167 ILE A CA 1
ATOM 1224 C C . ILE A 1 167 ? -0.510 -3.600 1.877 1.00 98.75 167 ILE A C 1
ATOM 1226 O O . ILE A 1 167 ? 0.324 -2.927 1.273 1.00 98.75 167 ILE A O 1
ATOM 1230 N N . TYR A 1 168 ? -0.204 -4.791 2.396 1.00 98.81 168 TYR A N 1
ATOM 1231 C CA . TYR A 1 168 ? 1.137 -5.371 2.338 1.00 98.81 168 TYR A CA 1
ATOM 1232 C C . TYR A 1 168 ? 1.592 -5.602 0.894 1.00 98.81 168 TYR A C 1
ATOM 1234 O O . TYR A 1 168 ? 2.677 -5.165 0.495 1.00 98.81 168 TYR A O 1
ATOM 1242 N N . ASN A 1 169 ? 0.748 -6.261 0.100 1.00 98.75 169 ASN A N 1
ATOM 1243 C CA . ASN A 1 169 ? 0.979 -6.503 -1.314 1.00 98.75 169 ASN A CA 1
ATOM 1244 C C . ASN A 1 169 ? -0.355 -6.510 -2.071 1.00 98.75 169 ASN A C 1
ATOM 1246 O O . ASN A 1 169 ? -1.018 -7.536 -2.214 1.00 98.75 169 ASN A O 1
ATOM 1250 N N . ALA A 1 170 ? -0.736 -5.354 -2.616 1.00 98.50 170 ALA A N 1
ATOM 1251 C CA . ALA A 1 170 ? -2.013 -5.189 -3.309 1.00 98.50 170 ALA A CA 1
ATOM 1252 C C . ALA A 1 170 ? -2.203 -6.118 -4.517 1.00 98.50 170 ALA A C 1
ATOM 1254 O O . ALA A 1 170 ? -3.348 -6.338 -4.936 1.00 98.50 170 ALA A O 1
ATOM 1255 N N . GLN A 1 171 ? -1.102 -6.654 -5.053 1.00 98.69 171 GLN A N 1
ATOM 1256 C CA . GLN A 1 171 ? -1.096 -7.567 -6.190 1.00 98.69 171 GLN A CA 1
ATOM 1257 C C . GLN A 1 171 ? -1.400 -9.022 -5.818 1.00 98.69 171 GLN A C 1
ATOM 1259 O O . GLN A 1 171 ? -1.740 -9.795 -6.704 1.00 98.69 171 GLN A O 1
ATOM 1264 N N . ALA A 1 172 ? -1.425 -9.359 -4.523 1.00 98.12 172 ALA A N 1
ATOM 1265 C CA . ALA A 1 172 ? -1.883 -10.654 -4.006 1.00 98.12 172 ALA A CA 1
ATOM 1266 C C . ALA A 1 172 ? -3.409 -10.855 -4.101 1.00 98.12 172 ALA A C 1
ATOM 1268 O O . ALA A 1 172 ? -3.933 -11.898 -3.730 1.00 98.12 172 ALA A O 1
ATOM 1269 N N . SER A 1 173 ? -4.146 -9.843 -4.563 1.00 96.94 173 SER A N 1
ATOM 1270 C CA . SER A 1 173 ? -5.599 -9.918 -4.794 1.00 96.94 173 SER A CA 1
ATOM 1271 C C . SER A 1 173 ? -6.017 -9.322 -6.133 1.00 96.94 173 SER A C 1
ATOM 1273 O O . SER A 1 173 ? -6.993 -9.770 -6.724 1.00 96.94 173 SER A O 1
ATOM 1275 N N . VAL A 1 174 ? -5.295 -8.308 -6.621 1.00 98.06 174 VAL A N 1
ATOM 1276 C CA . VAL A 1 174 ? -5.572 -7.659 -7.906 1.00 98.06 174 VAL A CA 1
ATOM 1277 C C . VAL A 1 174 ? -4.275 -7.611 -8.719 1.00 98.06 174 VAL A C 1
ATOM 1279 O O . VAL A 1 174 ? -3.417 -6.773 -8.421 1.00 98.06 174 VAL A O 1
ATOM 1282 N N . PRO A 1 175 ? -4.099 -8.480 -9.730 1.00 98.12 175 PRO A N 1
ATOM 1283 C CA . PRO A 1 175 ? -2.866 -8.544 -10.512 1.00 98.12 175 PRO A CA 1
ATOM 1284 C C . PRO A 1 175 ? -2.578 -7.186 -11.159 1.00 98.12 175 PRO A C 1
ATOM 1286 O O . PRO A 1 175 ? -3.487 -6.533 -11.667 1.00 98.12 175 PRO A O 1
ATOM 1289 N N . CYS A 1 176 ? -1.320 -6.743 -11.120 1.00 98.31 176 CYS A N 1
ATOM 1290 C CA . CYS A 1 176 ? -0.902 -5.435 -11.640 1.00 98.31 176 CYS A CA 1
ATOM 1291 C C . CYS A 1 176 ? -1.677 -4.225 -11.084 1.00 98.31 176 CYS A C 1
ATOM 1293 O O . CYS A 1 176 ? -1.745 -3.178 -11.729 1.00 98.31 176 CYS A O 1
ATOM 1295 N N . SER A 1 177 ? -2.233 -4.341 -9.871 1.00 98.38 177 SER A N 1
ATOM 1296 C CA . SER A 1 177 ? -2.793 -3.210 -9.127 1.00 98.38 177 SER A CA 1
ATOM 1297 C C . SER A 1 177 ? -1.823 -2.026 -9.093 1.00 98.38 177 SER A C 1
ATOM 1299 O O . SER A 1 177 ? -0.639 -2.196 -8.796 1.00 98.38 177 SER A O 1
ATOM 1301 N N . LEU A 1 178 ? -2.358 -0.821 -9.317 1.00 97.88 178 LEU A N 1
ATOM 1302 C CA . LEU A 1 178 ? -1.605 0.436 -9.227 1.00 97.88 178 LEU A CA 1
ATOM 1303 C C . LEU A 1 178 ? -1.244 0.812 -7.783 1.00 97.88 178 LEU A C 1
ATOM 1305 O O . LEU A 1 178 ? -0.301 1.567 -7.564 1.00 97.88 178 LEU A O 1
ATOM 1309 N N . MET A 1 179 ? -1.973 0.279 -6.797 1.00 98.50 179 MET A N 1
ATOM 1310 C CA . MET A 1 179 ? -1.638 0.460 -5.384 1.00 98.50 179 MET A CA 1
ATOM 1311 C C . MET A 1 179 ? -0.246 -0.139 -5.089 1.00 98.50 179 MET A C 1
ATOM 1313 O O . MET A 1 179 ? -0.026 -1.313 -5.412 1.00 98.50 179 MET A O 1
ATOM 1317 N N . PRO A 1 180 ? 0.685 0.620 -4.475 1.00 98.06 180 PRO A N 1
ATOM 1318 C CA . PRO A 1 180 ? 2.029 0.134 -4.177 1.00 98.06 180 PRO A CA 1
ATOM 1319 C C . PRO A 1 180 ? 2.041 -1.114 -3.284 1.00 98.06 180 PRO A C 1
ATOM 1321 O O . PRO A 1 180 ? 1.203 -1.284 -2.401 1.00 98.06 180 PRO A O 1
ATOM 1324 N N . ARG A 1 181 ? 3.041 -1.980 -3.479 1.00 98.06 181 ARG A N 1
ATOM 1325 C CA . ARG A 1 181 ? 3.273 -3.166 -2.637 1.00 98.06 181 ARG A CA 1
ATOM 1326 C C . ARG A 1 181 ? 4.088 -2.771 -1.399 1.00 98.06 181 ARG A C 1
ATOM 1328 O O . ARG A 1 181 ? 5.294 -3.012 -1.345 1.00 98.06 181 ARG A O 1
ATOM 1335 N N . PHE A 1 182 ? 3.455 -2.064 -0.462 1.00 98.56 182 PHE A N 1
ATOM 1336 C CA . PHE A 1 182 ? 4.142 -1.363 0.631 1.00 98.56 182 PHE A CA 1
ATOM 1337 C C . PHE A 1 182 ? 5.015 -2.275 1.500 1.00 98.56 182 PHE A C 1
ATOM 1339 O O . PHE A 1 182 ? 6.174 -1.946 1.751 1.00 98.56 182 PHE A O 1
ATOM 1346 N N . GLY A 1 183 ? 4.480 -3.418 1.929 1.00 98.25 183 GLY A N 1
ATOM 1347 C CA . GLY A 1 183 ? 5.196 -4.368 2.780 1.00 98.25 183 GLY A CA 1
ATOM 1348 C C . GLY A 1 183 ? 6.257 -5.150 2.015 1.00 98.25 183 GLY A C 1
ATOM 1349 O O . GLY A 1 183 ? 7.400 -5.225 2.456 1.00 98.25 183 GLY A O 1
ATOM 1350 N N . HIS A 1 184 ? 5.911 -5.655 0.826 1.00 97.81 184 HIS A N 1
ATOM 1351 C CA . HIS A 1 184 ? 6.846 -6.398 -0.030 1.00 97.81 184 HIS A CA 1
ATOM 1352 C C . HIS A 1 184 ? 8.097 -5.573 -0.378 1.00 97.81 184 HIS A C 1
ATOM 1354 O O . HIS A 1 184 ? 9.215 -6.072 -0.303 1.00 97.81 184 HIS A O 1
ATOM 1360 N N . ASN A 1 185 ? 7.926 -4.287 -0.702 1.00 95.81 185 ASN A N 1
ATOM 1361 C CA . ASN A 1 185 ? 9.045 -3.395 -1.018 1.00 95.81 185 ASN A CA 1
ATOM 1362 C C . ASN A 1 185 ? 9.815 -2.912 0.235 1.00 95.81 185 ASN A C 1
ATOM 1364 O O . ASN A 1 185 ? 10.713 -2.078 0.105 1.00 95.81 185 ASN A O 1
ATOM 1368 N N . GLY A 1 186 ? 9.441 -3.344 1.447 1.00 95.56 186 GLY A N 1
ATOM 1369 C CA . GLY A 1 186 ? 10.019 -2.843 2.700 1.00 95.56 186 GLY A CA 1
ATOM 1370 C C . GLY A 1 186 ? 9.807 -1.338 2.908 1.00 95.56 186 GLY A C 1
ATOM 1371 O O . GLY A 1 186 ? 10.627 -0.670 3.542 1.00 95.56 186 GLY A O 1
ATOM 1372 N N . TRP A 1 187 ? 8.747 -0.774 2.319 1.00 96.19 187 TRP A N 1
ATOM 1373 C CA . TRP A 1 187 ? 8.426 0.646 2.448 1.00 96.19 187 TRP A CA 1
ATOM 1374 C C . TRP A 1 187 ? 7.789 0.949 3.802 1.00 96.19 187 TRP A C 1
ATOM 1376 O O . TRP A 1 187 ? 8.191 1.906 4.460 1.00 96.19 187 TRP A O 1
ATOM 1386 N N . LEU A 1 188 ? 6.842 0.101 4.214 1.00 98.12 188 LEU A N 1
ATOM 1387 C CA . LEU A 1 188 ? 6.241 0.091 5.546 1.00 98.12 188 LEU A CA 1
ATOM 1388 C C . LEU A 1 188 ? 6.550 -1.239 6.232 1.00 98.12 188 LEU A C 1
ATOM 1390 O O . LEU A 1 188 ? 6.568 -2.287 5.581 1.00 98.12 188 LEU A O 1
ATOM 1394 N N . THR A 1 189 ? 6.771 -1.205 7.544 1.00 98.25 189 THR A N 1
ATOM 1395 C CA . THR A 1 189 ? 6.945 -2.427 8.336 1.00 98.25 189 THR A CA 1
ATOM 1396 C C . THR A 1 189 ? 5.616 -3.171 8.500 1.00 98.25 189 THR A C 1
ATOM 1398 O O . THR A 1 189 ? 4.545 -2.564 8.375 1.00 98.25 189 THR A O 1
ATOM 1401 N N . PRO A 1 190 ? 5.648 -4.478 8.820 1.00 98.69 190 PRO A N 1
ATOM 1402 C CA . PRO A 1 190 ? 4.445 -5.225 9.158 1.00 98.69 190 PRO A CA 1
ATOM 1403 C C . PRO A 1 190 ? 3.564 -4.538 10.211 1.00 98.69 190 PRO A C 1
ATOM 1405 O O . PRO A 1 190 ? 2.349 -4.484 10.040 1.00 98.69 190 PRO A O 1
ATOM 1408 N N . GLU A 1 191 ? 4.161 -3.981 11.261 1.00 98.56 191 GLU A N 1
ATOM 1409 C CA . GLU A 1 191 ? 3.467 -3.287 12.349 1.00 98.56 191 GLU A CA 1
ATOM 1410 C C . GLU A 1 191 ? 2.818 -1.978 11.870 1.00 98.56 191 GLU A C 1
ATOM 1412 O O . GLU A 1 191 ? 1.645 -1.741 12.141 1.00 98.56 191 GLU A O 1
ATOM 1417 N N . GLN A 1 192 ? 3.522 -1.179 11.062 1.00 98.62 192 GLN A N 1
ATOM 1418 C CA . GLN A 1 192 ? 2.961 0.041 10.466 1.00 98.62 192 GLN A CA 1
ATOM 1419 C C . GLN A 1 192 ? 1.755 -0.256 9.567 1.00 98.62 192 GLN A C 1
ATOM 1421 O O . GLN A 1 192 ? 0.798 0.515 9.515 1.00 98.62 192 GLN A O 1
ATOM 1426 N N . ILE A 1 193 ? 1.777 -1.384 8.854 1.00 98.88 193 ILE A N 1
ATOM 1427 C CA . ILE A 1 193 ? 0.636 -1.821 8.046 1.00 98.88 193 ILE A CA 1
ATOM 1428 C C . ILE A 1 193 ? -0.548 -2.182 8.949 1.00 98.88 193 ILE A C 1
ATOM 1430 O O . ILE A 1 193 ? -1.672 -1.793 8.637 1.00 98.88 193 ILE A O 1
ATOM 1434 N N . ALA A 1 194 ? -0.316 -2.862 10.075 1.00 98.81 194 ALA A N 1
ATOM 1435 C CA . ALA A 1 194 ? -1.368 -3.158 11.051 1.00 98.81 194 ALA A CA 1
ATOM 1436 C C . ALA A 1 194 ? -1.976 -1.879 11.660 1.00 98.81 194 ALA A C 1
ATOM 1438 O O . ALA A 1 194 ? -3.186 -1.819 11.885 1.00 98.81 194 ALA A O 1
ATOM 1439 N N . ASP A 1 195 ? -1.179 -0.829 11.864 1.00 98.88 195 ASP A N 1
ATOM 1440 C CA . ASP A 1 195 ? -1.684 0.480 12.293 1.00 98.88 195 ASP A CA 1
ATOM 1441 C C . ASP A 1 195 ? -2.610 1.109 11.236 1.00 98.88 195 ASP A C 1
ATOM 1443 O O . ASP A 1 195 ? -3.674 1.631 11.571 1.00 98.88 195 ASP A O 1
ATOM 1447 N N . ILE A 1 196 ? -2.271 1.015 9.943 1.00 98.88 196 ILE A N 1
ATOM 1448 C CA . ILE A 1 196 ? -3.145 1.485 8.848 1.00 98.88 196 ILE A CA 1
ATOM 1449 C C . ILE A 1 196 ? -4.414 0.624 8.738 1.00 98.88 196 ILE A C 1
ATOM 1451 O O . ILE A 1 196 ? -5.494 1.155 8.481 1.00 98.88 196 ILE A O 1
ATOM 1455 N N . VAL A 1 197 ? -4.322 -0.689 8.967 1.00 98.88 197 VAL A N 1
ATOM 1456 C CA . VAL A 1 197 ? -5.503 -1.566 9.058 1.00 98.88 197 VAL A CA 1
ATOM 1457 C C . VAL A 1 197 ? -6.431 -1.085 10.173 1.00 98.88 197 VAL A C 1
ATOM 1459 O O . VAL A 1 197 ? -7.631 -0.950 9.937 1.00 98.88 197 VAL A O 1
ATOM 1462 N N . ALA A 1 198 ? -5.896 -0.750 11.352 1.00 98.81 198 ALA A N 1
ATOM 1463 C CA . ALA A 1 198 ? -6.688 -0.153 12.424 1.00 98.81 198 ALA A CA 1
ATOM 1464 C C . ALA A 1 198 ? -7.293 1.189 12.016 1.00 98.81 198 ALA A C 1
ATOM 1466 O O . ALA A 1 198 ? -8.462 1.428 12.285 1.00 98.81 198 ALA A O 1
ATOM 1467 N 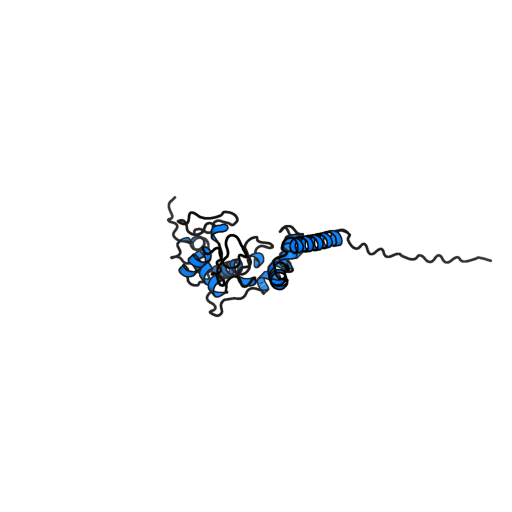N . TYR A 1 199 ? -6.567 2.035 11.287 1.00 98.75 199 TYR A N 1
ATOM 1468 C CA . TYR A 1 199 ? -7.142 3.282 10.783 1.00 98.75 199 TYR A CA 1
ATOM 1469 C C . TYR A 1 199 ? -8.384 3.066 9.905 1.00 98.75 199 TYR A C 1
ATOM 1471 O O . TYR A 1 199 ? -9.318 3.859 9.962 1.00 98.75 199 TYR A O 1
ATOM 1479 N N . LEU A 1 200 ? -8.451 1.982 9.136 1.00 98.69 200 LEU A N 1
ATOM 1480 C CA . LEU A 1 200 ? -9.626 1.678 8.315 1.00 98.69 200 LEU A CA 1
ATOM 1481 C C . LEU A 1 200 ? -10.734 0.929 9.074 1.00 98.69 200 LEU A C 1
ATOM 1483 O O . LEU A 1 200 ? -11.908 1.076 8.731 1.00 98.69 200 LEU A O 1
ATOM 1487 N N . LEU A 1 201 ? -10.389 0.124 10.082 1.00 98.44 201 LEU A N 1
ATOM 1488 C CA . LEU A 1 201 ? -11.326 -0.787 10.753 1.00 98.44 201 LEU A CA 1
ATOM 1489 C C . LEU A 1 201 ? -11.818 -0.316 12.120 1.00 98.44 201 LEU A C 1
ATOM 1491 O O . LEU A 1 201 ? -12.938 -0.654 12.493 1.00 98.44 201 LEU A O 1
ATOM 1495 N N . ASP A 1 202 ? -11.012 0.434 12.865 1.00 98.00 202 ASP A N 1
ATOM 1496 C CA . ASP A 1 202 ? -11.324 0.828 14.236 1.00 98.00 202 ASP A CA 1
ATOM 1497 C C . ASP A 1 202 ? -12.581 1.706 14.280 1.00 98.00 202 ASP A C 1
ATOM 1499 O O . ASP A 1 202 ? -12.737 2.641 13.488 1.00 98.00 202 ASP A O 1
ATOM 1503 N N . ALA A 1 203 ? -13.493 1.392 15.200 1.00 96.38 203 ALA A N 1
ATOM 1504 C CA . ALA A 1 203 ? -14.762 2.091 15.339 1.00 96.38 203 ALA A CA 1
ATOM 1505 C C . ALA A 1 203 ? -14.592 3.549 15.786 1.00 96.38 203 ALA A C 1
ATOM 1507 O O . ALA A 1 203 ? -15.464 4.355 15.477 1.00 96.38 203 ALA A O 1
ATOM 1508 N N . GLU A 1 204 ? -13.500 3.890 16.476 1.00 96.88 204 GLU A N 1
ATOM 1509 C CA . GLU A 1 204 ? -13.159 5.256 16.890 1.00 96.88 204 GLU A CA 1
ATOM 1510 C C . GLU A 1 204 ? -12.421 6.038 15.798 1.00 96.88 204 GLU A C 1
ATOM 1512 O O . GLU A 1 204 ? -12.358 7.265 15.860 1.00 96.88 204 GLU A O 1
ATOM 1517 N N . SER A 1 205 ? -11.899 5.363 14.768 1.00 97.69 205 SER A N 1
ATOM 1518 C CA . SER A 1 205 ? -11.203 6.034 13.670 1.00 97.69 205 SER A CA 1
ATOM 1519 C C . SER A 1 205 ? -12.117 7.040 12.955 1.00 97.69 205 SER A C 1
ATOM 1521 O O . SER A 1 205 ? -13.274 6.708 12.666 1.00 97.69 205 SER A O 1
ATOM 1523 N N . PRO A 1 206 ? -11.612 8.228 12.565 1.00 96.94 206 PRO A N 1
ATOM 1524 C CA . PRO A 1 206 ? -12.375 9.212 11.795 1.00 96.94 206 PRO A CA 1
ATOM 1525 C C . PRO A 1 206 ? -12.837 8.684 10.426 1.00 96.94 206 PRO A C 1
ATOM 1527 O O . PRO A 1 206 ? -13.848 9.151 9.906 1.00 96.94 206 PRO A O 1
ATOM 1530 N N . VAL A 1 207 ? -12.201 7.636 9.880 1.00 97.75 207 VAL A N 1
ATOM 1531 C CA . VAL A 1 207 ? -12.712 6.902 8.700 1.00 97.75 207 VAL A CA 1
ATOM 1532 C C . VAL A 1 207 ? -14.122 6.375 8.942 1.00 97.75 207 VAL A C 1
ATOM 1534 O O . VAL A 1 207 ? -14.959 6.391 8.042 1.00 97.75 207 VAL A O 1
ATOM 1537 N N . ASN A 1 208 ? -14.398 5.922 10.161 1.00 96.81 208 ASN A N 1
ATOM 1538 C CA . ASN A 1 208 ? -15.659 5.314 10.545 1.00 96.81 208 ASN A CA 1
ATOM 1539 C C . ASN A 1 208 ? -16.596 6.300 11.262 1.00 96.81 208 ASN A C 1
ATOM 1541 O O . ASN A 1 208 ? -17.729 5.927 11.546 1.00 96.81 208 ASN A O 1
ATOM 1545 N N . GLN A 1 209 ? -16.230 7.572 11.464 1.00 93.44 209 GLN A N 1
ATOM 1546 C CA . GLN A 1 209 ? -17.106 8.598 12.065 1.00 93.44 209 GLN A CA 1
ATOM 1547 C C . GLN A 1 209 ? -18.087 9.248 11.071 1.00 93.44 209 GLN A C 1
ATOM 1549 O O . GLN A 1 209 ? -18.413 10.426 11.173 1.00 93.44 209 GLN A O 1
ATOM 1554 N N . VAL A 1 210 ? -18.608 8.482 10.110 1.00 81.69 210 VAL A N 1
ATOM 1555 C CA . VAL A 1 210 ? -19.722 8.943 9.269 1.00 81.69 210 VAL A CA 1
ATOM 1556 C C . VAL A 1 210 ? -21.036 8.901 10.045 1.00 81.69 210 VAL A C 1
ATOM 1558 O O . VAL A 1 210 ? -21.469 7.833 10.489 1.00 81.69 210 VAL A O 1
ATOM 1561 N N . THR A 1 211 ? -21.669 10.057 10.234 1.00 66.50 211 THR A N 1
ATOM 1562 C CA . THR A 1 211 ? -23.057 10.144 10.702 1.00 66.50 211 THR A CA 1
ATOM 1563 C C . THR A 1 211 ? -23.981 9.583 9.624 1.00 66.50 211 THR A C 1
ATOM 1565 O O . THR A 1 211 ? -23.746 9.822 8.442 1.00 66.50 211 THR A O 1
ATOM 1568 N N . SER A 1 212 ? -25.021 8.844 10.016 1.00 54.97 212 SER A N 1
ATOM 1569 C CA . SER A 1 212 ? -25.969 8.167 9.112 1.00 54.97 212 SER A CA 1
ATOM 1570 C C . SER A 1 212 ? -26.794 9.094 8.216 1.00 54.97 212 SER A C 1
ATOM 1572 O O . SER A 1 212 ? -27.558 8.605 7.391 1.00 54.97 212 SER A O 1
ATOM 1574 N N . ASP A 1 213 ? -26.645 10.408 8.358 1.00 47.53 213 ASP A N 1
ATOM 1575 C CA . ASP A 1 213 ? -27.591 11.364 7.811 1.00 47.53 213 ASP A CA 1
ATOM 1576 C C . ASP A 1 213 ? -26.881 12.305 6.836 1.00 47.53 213 ASP A C 1
ATOM 1578 O O . ASP A 1 213 ? -26.267 13.298 7.241 1.00 47.53 213 ASP A O 1
ATOM 1582 N N . LYS A 1 214 ? -26.958 11.947 5.550 1.00 39.47 214 LYS A N 1
ATOM 1583 C CA . LYS A 1 214 ? -27.176 12.834 4.395 1.00 39.47 214 LYS A CA 1
ATOM 1584 C C . LYS A 1 214 ? -27.465 12.012 3.143 1.00 39.47 214 LYS A C 1
ATOM 1586 O O . LYS A 1 214 ? -26.640 11.132 2.815 1.00 39.47 214 LYS A O 1
#

pLDDT: mean 87.54, std 16.48, range [37.53, 98.88]